Protein AF-A0A267EG14-F1 (afdb_monomer_lite)

Radius of gyration: 40.94 Å; chains: 1; bounding box: 88×65×129 Å

Foldseek 3Di:
DDDDDDDDDDDQQFAPDPPGRHGFPQAAPQPRGGHRPVVSVVSVVVVVVVVVVVVVVVCVVVVPPCPVVVVVVVVVVVVVVVVVVVVVVVVVVVVVVVVVVVVVVVVVVVVLVVVLVVLVVVVVVLVVQLVVCVVVVNVVSNVVSCVVCVVSVVVSVVSVVVSVVVLVVLVVVVVVVVVVVPPDDDDDDDDDPPPDPPQDDDSDPPVVVVVVVVVVVCVVVVVVVVVVVDDPDDDDDDPDDDPPPDDADDQAAFDAKEKAQDQPQWWAAPQLWIAGPVVCVPHDTHHQAGIWMWTAGFPPGPARIWIAHPVRPDIGGFDAPPDPSNFHWNYWYADNVQCWIWTDTPPDTDIDNSNRGDD

Sequence (359 aa):
RTLTAAMSSDTHRMCIVRSCYQASDSVSPYSGFALCQQHLGSDLERLEQRETEVLNKLNTVAANSEKQTFRLEQQAIQIEMQEIDDMFESVQARLQLWKEQLVSSVQQIHDAFASRLRDVADAEHCLKDIHSARSNGKLRKVMKLILSVESFADEAVDRSAIFDDFRARLREITMERDKDNDSDDDDGDEDEDESSKTTIYRCIGDVSSEVQMLQSLIDKHMHSVMEYCQIDGESPDKPVCPPLKQSITLPGEPRYLTLCTNTSGYVCNMNDCVVSLKSVANASYRELPMPTIFVALRPGSSSLLLGVSFNMRRKFKLICEKFDWNKAITGLHCDNLRQRLFLAQEHAVTVSDLTDLCF

Secondary structure (DSSP, 8-state):
-------------B-SSTT--SBP-EE-TTT-SEE-HHHHHHHHHHHHHHHHHHHHHHHHHHT-TTHHHHHHHHHHHHHHHHHHHHHHHHHHHHHHHHHHHHHHHHHHHHHHHHHHHHHHHHHHHHHHHHHHHHHTT-HHHHHHHHHHHHHHHHHHHHHHHHHHHHHHHHHHHHHHHHHTT--S----------S-------SS--HHHHHHHHHHHHHHHHHHHHHTT--TT-----------------SS-EEEEEEES--TTEEE-TTSBEEETTT-SSS--EEPPSSEEEEEEPTTSS-SEEEEETTS--EEE---TTS-TTSPEEEEEEETTTTEEEEEETTEEEEEEGGGS--

Structure (mmCIF, N/CA/C/O backbone):
data_AF-A0A267EG14-F1
#
_entry.id   AF-A0A267EG14-F1
#
loop_
_atom_site.group_PDB
_atom_site.id
_atom_site.type_symbol
_atom_site.label_atom_id
_atom_site.label_alt_id
_atom_site.label_comp_id
_atom_site.label_asym_id
_atom_site.label_entity_id
_atom_site.label_seq_id
_atom_site.pdbx_PDB_ins_code
_atom_site.Cartn_x
_atom_site.Cartn_y
_atom_site.Cartn_z
_atom_site.occupancy
_atom_site.B_iso_or_equiv
_atom_site.auth_seq_id
_atom_site.auth_comp_id
_atom_site.auth_asym_id
_atom_site.auth_atom_id
_atom_site.pdbx_PDB_model_num
ATOM 1 N N . ARG A 1 1 ? 53.326 -19.660 -41.747 1.00 33.88 1 ARG A N 1
ATOM 2 C CA . ARG A 1 1 ? 53.203 -21.114 -41.484 1.00 33.88 1 ARG A CA 1
ATOM 3 C C . ARG A 1 1 ? 52.437 -21.710 -42.658 1.00 33.88 1 ARG A C 1
ATOM 5 O O . ARG A 1 1 ? 51.363 -21.209 -42.947 1.00 33.88 1 ARG A O 1
ATOM 12 N N . THR A 1 2 ? 53.069 -22.678 -43.329 1.00 31.27 2 THR A N 1
ATOM 13 C CA . THR A 1 2 ? 52.504 -23.654 -44.286 1.00 31.27 2 THR A CA 1
ATOM 14 C C . THR A 1 2 ? 51.787 -23.132 -45.540 1.00 31.27 2 THR A C 1
ATOM 16 O O . THR A 1 2 ? 50.568 -23.155 -45.641 1.00 31.27 2 THR A O 1
ATOM 19 N N . LEU A 1 3 ? 52.594 -22.780 -46.548 1.00 35.22 3 LEU A N 1
ATOM 20 C CA . LEU A 1 3 ? 52.251 -22.910 -47.966 1.00 35.22 3 LEU A CA 1
ATOM 21 C C . LEU A 1 3 ? 52.781 -24.266 -48.449 1.00 35.22 3 LEU A C 1
ATOM 23 O O . LEU A 1 3 ? 53.965 -24.387 -48.739 1.00 35.22 3 LEU A O 1
ATOM 27 N N . THR A 1 4 ? 51.918 -25.276 -48.511 1.00 39.53 4 THR A N 1
ATOM 28 C CA . THR A 1 4 ? 52.144 -26.499 -49.296 1.00 39.53 4 THR A CA 1
ATOM 29 C C . THR A 1 4 ? 50.794 -27.106 -49.652 1.00 39.53 4 THR A C 1
ATOM 31 O O . THR A 1 4 ? 50.165 -27.745 -48.812 1.00 39.53 4 THR A O 1
ATOM 34 N N . ALA A 1 5 ? 50.361 -26.939 -50.900 1.00 34.41 5 ALA A N 1
ATOM 35 C CA . ALA A 1 5 ? 49.373 -27.815 -51.516 1.00 34.41 5 ALA A CA 1
ATOM 36 C C . ALA A 1 5 ? 49.786 -28.070 -52.968 1.00 34.41 5 ALA A C 1
ATOM 38 O O . ALA A 1 5 ? 50.002 -27.149 -53.749 1.00 34.41 5 ALA A O 1
ATOM 39 N N . ALA A 1 6 ? 49.985 -29.353 -53.237 1.00 33.84 6 ALA A N 1
ATOM 40 C CA . ALA A 1 6 ? 50.590 -29.959 -54.404 1.00 33.84 6 ALA A CA 1
ATOM 41 C C . ALA A 1 6 ? 49.970 -29.549 -55.748 1.00 33.84 6 ALA A C 1
ATOM 43 O O . ALA A 1 6 ? 48.752 -29.526 -55.919 1.00 33.84 6 ALA A O 1
ATOM 44 N N . MET A 1 7 ? 50.848 -29.362 -56.734 1.00 43.81 7 MET A N 1
ATOM 45 C CA . MET A 1 7 ? 50.525 -29.567 -58.141 1.00 43.81 7 MET A CA 1
ATOM 46 C C . MET A 1 7 ? 50.388 -31.070 -58.414 1.00 43.81 7 MET A C 1
ATOM 48 O O . MET A 1 7 ? 51.291 -31.820 -58.052 1.00 43.81 7 MET A O 1
ATOM 52 N N . SER A 1 8 ? 49.285 -31.491 -59.048 1.00 36.28 8 SER A N 1
ATOM 53 C CA . SER A 1 8 ? 49.190 -32.639 -59.977 1.00 36.28 8 SER A CA 1
ATOM 54 C C . SER A 1 8 ? 47.734 -33.099 -60.150 1.00 36.28 8 SER A C 1
ATOM 56 O O . SER A 1 8 ? 47.188 -33.795 -59.294 1.00 36.28 8 SER A O 1
ATOM 58 N N . SER A 1 9 ? 47.113 -32.775 -61.284 1.00 37.06 9 SER A N 1
ATOM 59 C CA . SER A 1 9 ? 46.479 -33.762 -62.179 1.00 37.06 9 SER A CA 1
ATOM 60 C C . SER A 1 9 ? 45.823 -33.041 -63.356 1.00 37.06 9 SER A C 1
ATOM 62 O O . SER A 1 9 ? 44.821 -32.340 -63.208 1.00 37.06 9 SER A O 1
ATOM 64 N N . ASP A 1 10 ? 46.410 -33.245 -64.534 1.00 45.22 10 ASP A N 1
ATOM 65 C CA . ASP A 1 10 ? 45.802 -32.968 -65.828 1.00 45.22 10 ASP A CA 1
ATOM 66 C C . ASP A 1 10 ? 44.469 -33.714 -65.945 1.00 45.22 10 ASP A C 1
ATOM 68 O O . ASP A 1 10 ? 44.396 -34.911 -66.215 1.00 45.22 10 ASP A O 1
ATOM 72 N N . THR A 1 11 ? 43.388 -32.975 -65.750 1.00 46.34 11 THR A N 1
ATOM 73 C CA . THR A 1 11 ? 42.103 -33.246 -66.385 1.00 46.34 11 THR A CA 1
ATOM 74 C C . THR A 1 11 ? 41.758 -31.951 -67.095 1.00 46.34 11 THR A C 1
ATOM 76 O O . THR A 1 11 ? 41.828 -30.894 -66.472 1.00 46.34 11 THR A O 1
ATOM 79 N N . HIS A 1 12 ? 41.442 -32.003 -68.392 1.00 54.72 12 HIS A N 1
ATOM 80 C CA . HIS A 1 12 ? 40.879 -30.863 -69.120 1.00 54.72 12 HIS A CA 1
ATOM 81 C C . HIS A 1 12 ? 39.560 -30.476 -68.436 1.00 54.72 12 HIS A C 1
ATOM 83 O O . HIS A 1 12 ? 38.482 -30.950 -68.795 1.00 54.72 12 HIS A O 1
ATOM 89 N N . ARG A 1 13 ? 39.642 -29.677 -67.372 1.00 68.44 13 ARG A N 1
ATOM 90 C CA . ARG A 1 13 ? 38.481 -29.107 -66.712 1.00 68.44 13 ARG A CA 1
ATOM 91 C C . ARG A 1 13 ? 37.953 -28.094 -67.705 1.00 68.44 13 ARG A C 1
ATOM 93 O O . ARG A 1 13 ? 38.650 -27.170 -68.085 1.00 68.44 13 ARG A O 1
ATOM 100 N N . MET A 1 14 ? 36.777 -28.346 -68.247 1.00 80.12 14 MET A N 1
ATOM 101 C CA . MET A 1 14 ? 36.124 -27.391 -69.133 1.00 80.12 14 MET A CA 1
ATOM 102 C C . MET A 1 14 ? 35.533 -26.279 -68.270 1.00 80.12 14 MET A C 1
ATOM 104 O O . MET A 1 14 ? 35.224 -26.496 -67.095 1.00 80.12 14 MET A O 1
ATOM 108 N N . CYS A 1 15 ? 35.376 -25.087 -68.835 1.00 84.19 15 CYS A N 1
ATOM 109 C CA . CYS A 1 15 ? 34.646 -24.022 -68.161 1.00 84.19 15 CYS A CA 1
ATOM 110 C C . CYS A 1 15 ? 33.241 -24.505 -67.748 1.00 84.19 15 CYS A C 1
ATOM 112 O O . CYS A 1 15 ? 32.524 -25.085 -68.561 1.00 84.19 15 CYS A O 1
ATOM 114 N N . ILE A 1 16 ? 32.832 -24.252 -66.497 1.00 85.62 16 ILE A N 1
ATOM 115 C CA . ILE A 1 16 ? 31.520 -24.699 -65.986 1.00 85.62 16 ILE A CA 1
ATOM 116 C C . ILE A 1 16 ? 30.325 -23.968 -66.631 1.00 85.62 16 ILE A C 1
ATOM 118 O O . ILE A 1 16 ? 29.176 -24.393 -66.496 1.00 85.62 16 ILE A O 1
ATOM 122 N N . VAL A 1 17 ? 30.572 -22.844 -67.311 1.00 83.50 17 VAL A N 1
ATOM 123 C CA . VAL A 1 17 ? 29.521 -22.026 -67.922 1.00 83.50 17 VAL A CA 1
ATOM 124 C C . VAL A 1 17 ? 28.876 -22.797 -69.072 1.00 83.50 17 VAL A C 1
ATOM 126 O O . VAL A 1 17 ? 29.548 -23.245 -70.002 1.00 83.50 17 VAL A O 1
ATOM 129 N N . ARG A 1 18 ? 27.547 -22.947 -69.014 1.00 79.38 18 ARG A N 1
ATOM 130 C CA . ARG A 1 18 ? 26.768 -23.651 -70.041 1.00 79.38 18 ARG A CA 1
ATOM 131 C C . ARG A 1 18 ? 27.042 -23.050 -71.420 1.00 79.38 18 ARG A C 1
ATOM 133 O O . ARG A 1 18 ? 27.035 -21.834 -71.578 1.00 79.38 18 ARG A O 1
ATOM 140 N N . SER A 1 19 ? 27.264 -23.922 -72.402 1.00 78.50 19 SER A N 1
ATOM 141 C CA . SER A 1 19 ? 27.599 -23.559 -73.787 1.00 78.50 19 SER A CA 1
ATOM 142 C C . SER A 1 19 ? 28.988 -22.928 -73.989 1.00 78.50 19 SER A C 1
ATOM 144 O O . SER A 1 19 ? 29.271 -22.428 -75.076 1.00 78.50 19 SER A O 1
ATOM 146 N N . CYS A 1 20 ? 29.882 -22.987 -72.993 1.00 81.62 20 CYS A N 1
ATOM 147 C CA . CYS A 1 20 ? 31.298 -22.664 -73.159 1.00 81.62 20 CYS A CA 1
ATOM 148 C C . CYS A 1 20 ? 32.125 -23.948 -73.331 1.00 81.62 20 CYS A C 1
ATOM 150 O O . CYS A 1 20 ? 32.182 -24.780 -72.431 1.00 81.62 20 CYS A O 1
ATOM 152 N N . TYR A 1 21 ? 32.795 -24.100 -74.476 1.00 81.50 21 TYR A N 1
ATOM 153 C CA . TYR A 1 21 ? 33.649 -25.261 -74.776 1.00 81.50 21 TYR A CA 1
ATOM 154 C C . TYR A 1 21 ? 35.147 -24.948 -74.653 1.00 81.50 21 TYR A C 1
ATOM 156 O O . TYR A 1 21 ? 35.979 -25.634 -75.238 1.00 81.50 21 TYR A O 1
ATOM 164 N N . GLN A 1 22 ? 35.499 -23.889 -73.926 1.00 81.88 22 GLN A N 1
ATOM 165 C CA . GLN A 1 22 ? 36.893 -23.528 -73.681 1.00 81.88 22 GLN A CA 1
ATOM 166 C C . GLN A 1 22 ? 37.438 -24.300 -72.474 1.00 81.88 22 GLN A C 1
ATOM 168 O O . GLN A 1 22 ? 36.711 -24.539 -71.501 1.00 81.88 22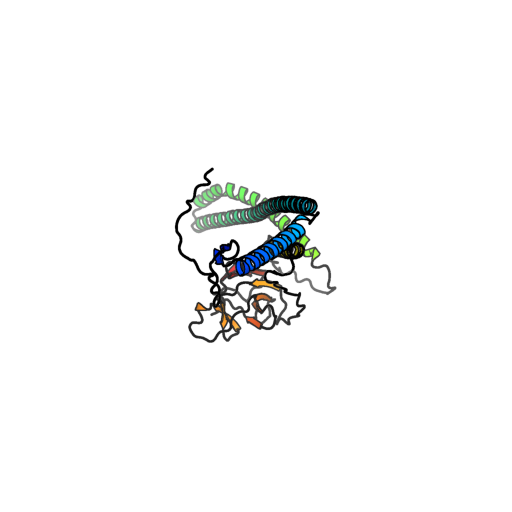 GLN A O 1
ATOM 173 N N . ALA A 1 23 ? 38.722 -24.661 -72.526 1.00 83.81 23 ALA A N 1
ATOM 174 C CA . ALA A 1 23 ? 39.421 -25.223 -71.376 1.00 83.81 23 ALA A CA 1
ATOM 175 C C . ALA A 1 23 ? 39.418 -24.209 -70.219 1.00 83.81 23 ALA A C 1
ATOM 177 O O . ALA A 1 23 ? 39.504 -22.996 -70.430 1.00 83.81 23 ALA A O 1
ATOM 178 N N . SER A 1 24 ? 39.262 -24.698 -68.991 1.00 83.56 24 SER A N 1
ATOM 179 C CA . SER A 1 24 ? 39.360 -23.869 -67.800 1.00 83.56 24 SER A CA 1
ATOM 180 C C . SER A 1 24 ? 40.805 -23.447 -67.611 1.00 83.56 24 SER A C 1
ATOM 182 O O . SER A 1 24 ? 41.701 -24.289 -67.640 1.00 83.56 24 SER A O 1
ATOM 184 N N . ASP A 1 25 ? 40.991 -22.163 -67.366 1.00 83.00 25 ASP A N 1
ATOM 185 C CA . ASP A 1 25 ? 42.286 -21.559 -67.104 1.00 83.00 25 ASP A CA 1
ATOM 186 C C . ASP A 1 25 ? 42.624 -21.675 -65.609 1.00 83.00 25 ASP A C 1
ATOM 188 O O . ASP A 1 25 ? 43.675 -22.182 -65.226 1.00 83.00 25 ASP A O 1
ATOM 192 N N . SER A 1 26 ? 41.677 -21.315 -64.733 1.00 83.56 26 SER A N 1
ATOM 193 C CA . SER A 1 26 ? 41.804 -21.517 -63.285 1.00 83.56 26 SER A CA 1
ATOM 194 C C . SER A 1 26 ? 40.443 -21.495 -62.572 1.00 83.56 26 SER A C 1
ATOM 196 O O . SER A 1 26 ? 39.387 -21.458 -63.209 1.00 83.56 26 SER A O 1
ATOM 198 N N . VAL A 1 27 ? 40.450 -21.586 -61.238 1.00 87.06 27 VAL A N 1
ATOM 199 C CA . VAL A 1 27 ? 39.244 -21.543 -60.398 1.00 87.06 27 VAL A CA 1
ATOM 200 C C . VAL A 1 27 ? 38.975 -20.108 -59.947 1.00 87.06 27 VAL A C 1
ATOM 202 O O . VAL A 1 27 ? 39.848 -19.466 -59.370 1.00 87.06 27 VAL A O 1
ATOM 205 N N . SER A 1 28 ? 37.756 -19.625 -60.181 1.00 87.19 28 SER A N 1
ATOM 206 C CA . SER A 1 28 ? 37.314 -18.287 -59.795 1.00 87.19 28 SER A CA 1
ATOM 207 C C . SER A 1 28 ? 37.291 -18.109 -58.275 1.00 87.19 28 SER A C 1
ATOM 209 O O . SER A 1 28 ? 36.649 -18.909 -57.589 1.00 87.19 28 SER A O 1
ATOM 211 N N . PRO A 1 29 ? 37.906 -17.046 -57.726 1.00 82.88 29 PRO A N 1
ATOM 212 C CA . PRO A 1 29 ? 37.797 -16.715 -56.306 1.00 82.88 29 PRO A CA 1
ATOM 213 C C . PRO A 1 29 ? 36.415 -16.153 -55.935 1.00 82.88 29 PRO A C 1
ATOM 215 O O . PRO A 1 29 ? 36.055 -16.154 -54.762 1.00 82.88 29 PRO A O 1
ATOM 218 N N . TYR A 1 30 ? 35.633 -15.691 -56.918 1.00 84.06 30 TYR A N 1
ATOM 219 C CA . TYR A 1 30 ? 34.284 -15.168 -56.707 1.00 84.06 30 TYR A CA 1
ATOM 220 C C . TYR A 1 30 ? 33.247 -16.290 -56.575 1.00 84.06 30 TYR A C 1
ATOM 222 O O . TYR A 1 30 ? 32.432 -16.283 -55.655 1.00 84.06 30 TYR A O 1
ATOM 230 N N . SER A 1 31 ? 33.276 -17.262 -57.492 1.00 83.56 31 SER A N 1
ATOM 231 C CA . SER A 1 31 ? 32.263 -18.322 -57.584 1.00 83.56 31 SER A CA 1
ATOM 232 C C . SER A 1 31 ? 32.753 -19.705 -57.145 1.00 83.56 31 SER A C 1
ATOM 234 O O . SER A 1 31 ? 31.939 -20.604 -56.946 1.00 83.56 31 SER A O 1
ATOM 236 N N . GLY A 1 32 ? 34.066 -19.898 -56.978 1.00 84.44 32 GLY A N 1
ATOM 237 C CA . GLY A 1 32 ? 34.673 -21.175 -56.587 1.00 84.44 32 GLY A CA 1
ATOM 238 C C . GLY A 1 32 ? 34.723 -22.226 -57.702 1.00 84.44 32 GLY A C 1
ATOM 239 O O . GLY A 1 32 ? 35.110 -23.367 -57.445 1.00 84.44 32 GLY A O 1
ATOM 240 N N . PHE A 1 33 ? 34.345 -21.877 -58.937 1.00 87.06 33 PHE A N 1
ATOM 241 C CA . PHE A 1 33 ? 34.289 -22.809 -60.067 1.00 87.06 33 PHE A CA 1
ATOM 242 C C . PHE A 1 33 ? 35.442 -22.635 -61.059 1.00 87.06 33 PHE A C 1
ATOM 244 O O . PHE A 1 33 ? 35.987 -21.547 -61.211 1.00 87.06 33 PHE A O 1
ATOM 251 N N . ALA A 1 34 ? 35.791 -23.709 -61.775 1.00 87.38 34 ALA A N 1
ATOM 252 C CA . ALA A 1 34 ? 36.780 -23.670 -62.853 1.00 87.38 34 ALA A CA 1
ATOM 253 C C . ALA A 1 34 ? 36.213 -22.949 -64.093 1.00 87.38 34 ALA A C 1
ATOM 255 O O . ALA A 1 34 ? 35.207 -23.378 -64.671 1.00 87.38 34 ALA A O 1
ATOM 256 N N . LEU A 1 35 ? 36.854 -21.855 -64.509 1.00 87.50 35 LEU A N 1
ATOM 257 C CA . LEU A 1 35 ? 36.410 -20.983 -65.599 1.00 87.50 35 LEU A CA 1
ATOM 258 C C . LEU A 1 35 ? 37.493 -20.826 -66.667 1.00 87.50 35 LEU A C 1
ATOM 260 O O . LEU A 1 35 ? 38.684 -20.887 -66.372 1.00 87.50 35 LEU A O 1
ATOM 264 N N . CYS A 1 36 ? 37.084 -20.629 -67.923 1.00 89.94 36 CYS A N 1
ATOM 265 C CA . CYS A 1 36 ? 38.006 -20.196 -68.973 1.00 89.94 36 CYS A CA 1
ATOM 266 C C . CYS A 1 36 ? 38.391 -18.726 -68.762 1.00 89.94 36 CYS A C 1
ATOM 268 O O . CYS A 1 36 ? 37.679 -17.992 -68.076 1.00 89.94 36 CYS A O 1
ATOM 270 N N . GLN A 1 37 ? 39.473 -18.284 -69.403 1.00 87.44 37 GLN A N 1
ATOM 271 C CA . GLN A 1 37 ? 40.048 -16.945 -69.233 1.00 87.44 37 GLN A CA 1
ATOM 272 C C . GLN A 1 37 ? 39.015 -15.802 -69.324 1.00 87.44 37 GLN A C 1
ATOM 274 O O . GLN A 1 37 ? 39.036 -14.882 -68.513 1.00 87.44 37 GLN A O 1
ATOM 279 N N . GLN A 1 38 ? 38.063 -15.880 -70.261 1.00 88.31 38 GLN A N 1
ATOM 280 C CA . GLN A 1 38 ? 37.036 -14.847 -70.447 1.00 88.31 38 GLN A CA 1
ATOM 281 C C . GLN A 1 38 ? 36.021 -14.790 -69.292 1.00 88.31 38 GLN A C 1
ATOM 283 O O . GLN A 1 38 ? 35.721 -13.714 -68.779 1.00 88.31 38 GLN A O 1
ATOM 288 N N . HIS A 1 39 ? 35.481 -15.938 -68.871 1.00 87.44 39 HIS A N 1
ATOM 289 C CA . HIS A 1 39 ? 34.508 -15.982 -67.775 1.00 87.44 39 HIS A CA 1
ATOM 290 C C . HIS A 1 39 ? 35.166 -15.745 -66.417 1.00 87.44 39 HIS A C 1
ATOM 292 O O . HIS A 1 39 ? 34.552 -15.140 -65.545 1.00 87.44 39 HIS A O 1
ATOM 298 N N . LEU A 1 40 ? 36.422 -16.170 -66.261 1.00 88.06 40 LEU A N 1
ATOM 299 C CA . LEU A 1 40 ? 37.237 -15.839 -65.102 1.00 88.06 40 LEU A CA 1
ATOM 300 C C . LEU A 1 40 ? 37.450 -14.326 -64.997 1.00 88.06 40 LEU A C 1
ATOM 302 O O . LEU A 1 40 ? 37.255 -13.777 -63.921 1.00 88.06 40 LEU A O 1
ATOM 306 N N . GLY A 1 41 ? 37.765 -13.649 -66.108 1.00 86.88 41 GLY A N 1
ATOM 307 C CA . GLY A 1 41 ? 37.872 -12.187 -66.151 1.00 86.88 41 GLY A CA 1
ATOM 308 C C . GLY A 1 41 ? 36.588 -11.485 -65.699 1.00 86.88 41 GLY A C 1
ATOM 309 O O . GLY A 1 41 ? 36.643 -10.603 -64.852 1.00 86.88 41 GLY A O 1
ATOM 310 N N . SER A 1 42 ? 35.421 -11.937 -66.171 1.00 87.62 42 SER A N 1
ATOM 311 C CA . SER A 1 42 ? 34.131 -11.363 -65.751 1.00 87.62 42 SER A CA 1
ATOM 312 C C . SER A 1 42 ? 33.812 -11.605 -64.268 1.00 87.62 42 SER A C 1
ATOM 314 O O . SER A 1 42 ? 33.251 -10.736 -63.601 1.00 87.62 42 SER A O 1
ATOM 316 N N . ASP A 1 43 ? 34.170 -12.772 -63.731 1.00 89.50 43 ASP A N 1
ATOM 317 C CA . ASP A 1 43 ? 34.010 -13.076 -62.306 1.00 89.50 43 ASP A CA 1
ATOM 318 C C . ASP A 1 43 ? 34.954 -12.242 -61.426 1.00 89.50 43 ASP A C 1
ATOM 320 O O . ASP A 1 43 ? 34.559 -11.813 -60.340 1.00 89.50 43 ASP A O 1
ATOM 324 N N . LEU A 1 44 ? 36.179 -11.985 -61.893 1.00 90.25 44 LEU A N 1
ATOM 325 C CA . LEU A 1 44 ? 37.130 -11.100 -61.221 1.00 90.25 44 LEU A CA 1
ATOM 326 C C . LEU A 1 44 ? 36.639 -9.646 -61.233 1.00 90.25 44 LEU A C 1
ATOM 328 O O . LEU A 1 44 ? 36.626 -9.017 -60.180 1.00 90.25 44 LEU A O 1
ATOM 332 N N . GLU A 1 45 ? 36.111 -9.150 -62.356 1.00 91.38 45 GLU A N 1
ATOM 333 C CA . GLU A 1 45 ? 35.487 -7.818 -62.423 1.00 91.38 45 GLU A CA 1
ATOM 334 C C . GLU A 1 45 ? 34.300 -7.686 -61.453 1.00 91.38 45 GLU A C 1
ATOM 336 O O . GLU A 1 45 ? 34.140 -6.666 -60.784 1.00 91.38 45 GLU A O 1
ATOM 341 N N . ARG A 1 46 ? 33.465 -8.726 -61.324 1.00 90.62 46 ARG A N 1
ATOM 342 C CA . ARG A 1 46 ? 32.361 -8.745 -60.346 1.00 90.62 46 ARG A CA 1
ATOM 343 C C . ARG A 1 46 ? 32.854 -8.739 -58.904 1.00 90.62 46 ARG A C 1
ATOM 345 O O . ARG A 1 46 ? 32.209 -8.132 -58.045 1.00 90.62 46 ARG A O 1
ATOM 352 N N . LEU A 1 47 ? 33.959 -9.428 -58.624 1.00 92.00 47 LEU A N 1
ATOM 353 C CA . LEU A 1 47 ? 34.587 -9.411 -57.308 1.00 92.00 47 LEU A CA 1
ATOM 354 C C . LEU A 1 47 ? 35.113 -8.013 -56.977 1.00 92.00 47 LEU A C 1
ATOM 356 O O . LEU A 1 47 ? 34.783 -7.499 -55.913 1.00 92.00 47 LEU A O 1
ATOM 360 N N . GLU A 1 48 ? 35.831 -7.380 -57.905 1.00 93.12 48 GLU A N 1
ATOM 361 C CA . GLU A 1 48 ? 36.350 -6.015 -57.759 1.00 93.12 48 GLU A CA 1
ATOM 362 C C . GLU A 1 48 ? 35.217 -4.988 -57.576 1.00 93.12 48 GLU A C 1
ATOM 364 O O . GLU A 1 48 ? 35.289 -4.108 -56.716 1.00 93.12 48 GLU A O 1
ATOM 369 N N . GLN A 1 49 ? 34.111 -5.127 -58.313 1.00 93.81 49 GLN A N 1
ATOM 370 C CA . GLN A 1 49 ? 32.920 -4.287 -58.129 1.00 93.81 49 GLN A CA 1
ATOM 371 C C . GLN A 1 49 ? 32.296 -4.455 -56.738 1.00 93.81 49 GLN A C 1
ATOM 373 O O . GLN A 1 49 ? 31.927 -3.473 -56.096 1.00 93.81 49 GLN A O 1
ATOM 378 N N . ARG A 1 50 ? 32.193 -5.689 -56.234 1.00 92.25 50 ARG A N 1
ATOM 379 C CA . ARG A 1 50 ? 31.640 -5.943 -54.897 1.00 92.25 50 ARG A CA 1
ATOM 380 C C . ARG A 1 50 ? 32.585 -5.482 -53.790 1.00 92.25 50 ARG A C 1
ATOM 382 O O . ARG A 1 50 ? 32.125 -4.959 -52.778 1.00 92.25 50 ARG A O 1
ATOM 389 N N . GLU A 1 51 ? 33.886 -5.673 -53.972 1.00 93.31 51 GLU A N 1
ATOM 390 C CA . GLU A 1 51 ? 34.917 -5.187 -53.058 1.00 93.31 51 GLU A CA 1
ATOM 391 C C . GLU A 1 51 ? 34.861 -3.663 -52.953 1.00 93.31 51 GLU A C 1
ATOM 393 O O . GLU A 1 51 ? 34.753 -3.131 -51.850 1.00 93.31 51 GLU A O 1
ATOM 398 N N . THR A 1 52 ? 34.832 -2.957 -54.084 1.00 94.88 52 THR A N 1
ATOM 399 C CA . THR A 1 52 ? 34.714 -1.492 -54.101 1.00 94.88 52 THR A CA 1
ATOM 400 C C . THR A 1 52 ? 33.392 -1.008 -53.504 1.00 94.88 52 THR A C 1
ATOM 402 O O . THR A 1 52 ? 33.396 -0.047 -52.736 1.00 94.88 52 THR A O 1
ATOM 405 N N . GLU A 1 53 ? 32.266 -1.686 -53.757 1.00 94.75 53 GLU A N 1
ATOM 406 C CA . GLU A 1 53 ? 30.978 -1.363 -53.128 1.00 94.75 53 GLU A CA 1
ATOM 407 C C . GLU A 1 53 ? 31.034 -1.501 -51.596 1.00 94.75 53 GLU A C 1
ATOM 409 O O . GLU A 1 53 ? 30.601 -0.602 -50.870 1.00 94.75 53 GLU A O 1
ATOM 414 N N . VAL A 1 54 ? 31.580 -2.610 -51.088 1.00 93.88 54 VAL A N 1
ATOM 415 C CA . VAL A 1 54 ? 31.706 -2.857 -49.644 1.00 93.88 54 VAL A CA 1
ATOM 416 C C . VAL A 1 54 ? 32.690 -1.880 -49.009 1.00 93.88 54 VAL A C 1
ATOM 418 O O . VAL A 1 54 ? 32.376 -1.311 -47.966 1.00 93.88 54 VAL A O 1
ATOM 421 N N . LEU A 1 55 ? 33.843 -1.635 -49.635 1.00 94.56 55 LEU A N 1
ATOM 422 C CA . LEU A 1 55 ? 34.824 -0.665 -49.149 1.00 94.56 55 LEU A CA 1
ATOM 423 C C . LEU A 1 55 ? 34.246 0.750 -49.120 1.00 94.56 55 LEU A C 1
ATOM 425 O O . LEU A 1 55 ? 34.462 1.460 -48.145 1.00 94.56 55 LEU A O 1
ATOM 429 N N . ASN A 1 56 ? 33.448 1.145 -50.113 1.00 91.81 56 ASN A N 1
ATOM 430 C CA . ASN A 1 56 ? 32.756 2.432 -50.097 1.00 91.81 56 ASN A CA 1
ATOM 431 C C . ASN A 1 56 ? 31.755 2.519 -48.938 1.00 91.81 56 ASN A C 1
ATOM 433 O O . ASN A 1 56 ? 31.788 3.496 -48.195 1.00 91.81 56 ASN A O 1
ATOM 437 N N . LYS A 1 57 ? 30.932 1.484 -48.708 1.00 90.69 57 LYS A N 1
ATOM 438 C CA . LYS A 1 57 ? 30.020 1.434 -47.546 1.00 90.69 57 LYS A CA 1
ATOM 439 C C . LYS A 1 57 ? 30.783 1.513 -46.219 1.00 90.69 57 LYS A C 1
ATOM 441 O O . LYS A 1 57 ? 30.428 2.303 -45.347 1.00 90.69 57 LYS A O 1
ATOM 446 N N . LEU A 1 58 ? 31.865 0.751 -46.068 1.00 89.38 58 LEU A N 1
ATOM 447 C CA . LEU A 1 58 ? 32.694 0.781 -44.860 1.00 89.38 58 LEU A CA 1
ATOM 448 C C . LEU A 1 58 ? 33.367 2.139 -44.663 1.00 89.38 58 LEU A C 1
ATOM 450 O O . LEU A 1 58 ? 33.374 2.646 -43.547 1.00 89.38 58 LEU A O 1
ATOM 454 N N . ASN A 1 59 ? 33.863 2.757 -45.733 1.00 86.06 59 ASN A N 1
ATOM 455 C CA . ASN A 1 59 ? 34.439 4.094 -45.681 1.00 86.06 59 ASN A CA 1
ATOM 456 C C . ASN A 1 59 ? 33.388 5.147 -45.325 1.00 86.06 59 ASN A C 1
ATOM 458 O O . ASN A 1 59 ? 33.709 6.035 -44.550 1.00 86.06 59 ASN A O 1
ATOM 462 N N . THR A 1 60 ? 32.135 5.040 -45.787 1.00 83.81 60 THR A N 1
ATOM 463 C CA . THR A 1 60 ? 31.070 5.962 -45.344 1.00 83.81 60 THR A CA 1
ATOM 464 C C . THR A 1 60 ? 30.778 5.843 -43.847 1.00 83.81 60 THR A C 1
ATOM 466 O O . THR A 1 60 ? 30.635 6.856 -43.175 1.00 83.81 60 THR A O 1
ATOM 469 N N . VAL A 1 61 ? 30.776 4.625 -43.296 1.00 80.69 61 VAL A N 1
ATOM 470 C CA . VAL A 1 61 ? 30.582 4.403 -41.852 1.00 80.69 61 VAL A CA 1
ATOM 471 C C . VAL A 1 61 ? 31.813 4.838 -41.048 1.00 80.69 61 VAL A C 1
ATOM 473 O O . VAL A 1 61 ? 31.678 5.414 -39.974 1.00 80.69 61 VAL A O 1
ATOM 476 N N . ALA A 1 62 ? 33.021 4.583 -41.553 1.00 78.50 62 ALA A N 1
ATOM 477 C CA . ALA A 1 62 ? 34.274 4.938 -40.886 1.00 78.50 62 ALA A CA 1
ATOM 478 C C . ALA A 1 62 ? 34.595 6.439 -40.970 1.00 78.50 62 ALA A C 1
ATOM 480 O O . ALA A 1 62 ? 35.235 6.973 -40.067 1.00 78.50 62 ALA A O 1
ATOM 481 N N . ALA A 1 63 ? 34.143 7.113 -42.031 1.00 71.38 63 ALA A N 1
ATOM 482 C CA . ALA A 1 63 ? 34.267 8.554 -42.217 1.00 71.38 63 ALA A CA 1
ATOM 483 C C . ALA A 1 63 ? 33.274 9.358 -41.366 1.00 71.38 63 ALA A C 1
ATOM 485 O O . ALA A 1 63 ? 33.388 10.582 -41.347 1.00 71.38 63 ALA A O 1
ATOM 486 N N . ASN A 1 64 ? 32.356 8.708 -40.632 1.00 66.06 64 ASN A N 1
ATOM 487 C CA . ASN A 1 64 ? 31.602 9.378 -39.575 1.00 66.06 64 ASN A CA 1
ATOM 488 C C . ASN A 1 64 ? 32.586 9.890 -38.512 1.00 66.06 64 ASN A C 1
ATOM 490 O O . ASN A 1 64 ? 32.982 9.184 -37.579 1.00 66.06 64 ASN A O 1
ATOM 494 N N . SER A 1 65 ? 32.962 11.161 -38.655 1.00 61.94 65 SER A N 1
ATOM 495 C CA . SER A 1 65 ? 33.810 11.936 -37.743 1.00 61.94 65 SER A CA 1
ATOM 496 C C . SER A 1 65 ? 33.232 12.046 -36.329 1.00 61.94 65 SER A C 1
ATOM 498 O O . SER A 1 65 ? 33.920 12.450 -35.396 1.00 61.94 65 SER A O 1
ATOM 500 N N . GLU A 1 66 ? 31.979 11.636 -36.168 1.00 66.94 66 GLU A N 1
ATOM 501 C CA . GLU A 1 66 ? 31.185 11.667 -34.946 1.00 66.94 66 GLU A CA 1
ATOM 502 C C . GLU A 1 66 ? 31.478 10.500 -33.993 1.00 66.94 66 GLU A C 1
ATOM 504 O O . GLU A 1 66 ? 30.907 10.403 -32.915 1.00 66.94 66 GLU A O 1
ATOM 509 N N . LYS A 1 67 ? 32.435 9.613 -34.300 1.00 78.69 67 LYS A N 1
ATOM 510 C CA . LYS A 1 67 ? 32.821 8.543 -33.359 1.00 78.69 67 LYS A CA 1
ATOM 511 C C . LYS A 1 67 ? 33.171 9.077 -31.964 1.00 78.69 67 LYS A C 1
ATOM 513 O O . LYS A 1 67 ? 32.881 8.425 -30.962 1.00 78.69 67 LYS A O 1
ATOM 518 N N . GLN A 1 68 ? 33.841 10.226 -31.899 1.00 74.50 68 GLN A N 1
ATOM 519 C CA . GLN A 1 68 ? 34.182 10.841 -30.621 1.00 74.50 68 GLN A CA 1
ATOM 520 C C . GLN A 1 68 ? 32.961 11.492 -29.959 1.00 74.50 68 GLN A C 1
ATOM 522 O O . GLN A 1 68 ? 32.849 11.419 -28.740 1.00 74.50 68 GLN A O 1
ATOM 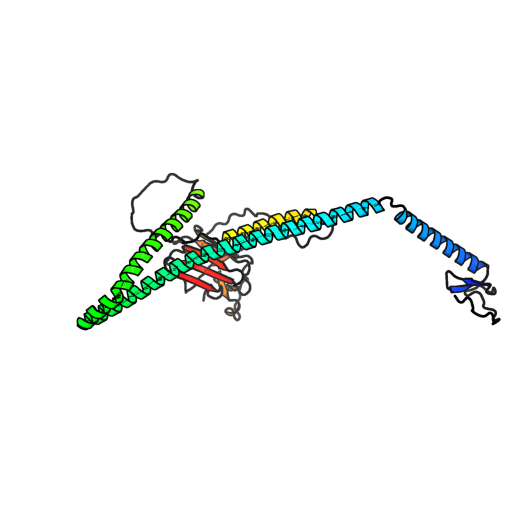527 N N . THR A 1 69 ? 32.038 12.071 -30.732 1.00 76.81 69 THR A N 1
ATOM 528 C CA . THR A 1 69 ? 30.807 12.671 -30.199 1.00 76.81 69 THR A CA 1
ATOM 529 C C . THR A 1 69 ? 29.854 11.599 -29.675 1.00 76.81 69 THR A C 1
ATOM 531 O O . THR A 1 69 ? 29.450 11.696 -28.525 1.00 76.81 69 THR A O 1
ATOM 534 N N . PHE A 1 70 ? 29.646 10.494 -30.399 1.00 80.94 70 PHE A N 1
ATOM 535 C CA . PHE A 1 70 ? 28.857 9.350 -29.917 1.00 80.94 70 PHE A CA 1
ATOM 536 C C . PHE A 1 70 ? 29.419 8.734 -28.634 1.00 80.94 70 PHE A C 1
ATOM 538 O O . PHE A 1 70 ? 28.669 8.268 -27.783 1.00 80.94 70 PHE A O 1
ATOM 545 N N . ARG A 1 71 ? 30.748 8.731 -28.462 1.00 81.62 71 ARG A N 1
ATOM 546 C CA . ARG A 1 71 ? 31.363 8.277 -27.206 1.00 81.62 71 ARG A CA 1
ATOM 547 C C . ARG A 1 71 ? 31.074 9.211 -26.041 1.00 81.62 71 ARG A C 1
ATOM 549 O O . ARG A 1 71 ? 30.858 8.722 -24.939 1.00 81.62 71 ARG A O 1
ATOM 556 N N . LEU A 1 72 ? 31.098 10.521 -26.274 1.00 76.81 72 LEU A N 1
ATOM 557 C CA . LEU A 1 72 ? 30.762 11.504 -25.246 1.00 76.81 72 LEU A CA 1
ATOM 558 C C . LEU A 1 72 ? 29.270 11.442 -24.899 1.00 76.81 72 LEU A C 1
ATOM 560 O O . LEU A 1 72 ? 28.933 11.446 -23.722 1.00 76.81 72 LEU A O 1
ATOM 564 N N . GLU A 1 73 ? 28.393 11.297 -25.892 1.00 77.12 73 GLU A N 1
ATOM 565 C CA . GLU A 1 73 ? 26.951 11.104 -25.688 1.00 77.12 73 GLU A CA 1
ATOM 566 C C . GLU A 1 73 ? 26.654 9.811 -24.920 1.00 77.12 73 GLU A C 1
ATOM 568 O O . GLU A 1 73 ? 25.896 9.831 -23.956 1.00 77.12 73 GLU A O 1
ATOM 573 N N . GLN A 1 74 ? 27.310 8.700 -25.271 1.00 83.31 74 GLN A N 1
ATOM 574 C CA . GLN A 1 74 ? 27.183 7.440 -24.536 1.00 83.31 74 GLN A CA 1
ATOM 575 C C . GLN A 1 74 ? 27.607 7.588 -23.069 1.00 83.31 74 GLN A C 1
ATOM 577 O O . GLN A 1 74 ? 26.939 7.063 -22.181 1.00 83.31 74 GLN A O 1
ATOM 582 N N . GLN A 1 75 ? 28.711 8.293 -22.808 1.00 78.44 75 GLN A N 1
ATOM 583 C CA . GLN A 1 75 ? 29.169 8.564 -21.444 1.00 78.44 75 GLN A CA 1
ATOM 584 C C . GLN A 1 75 ? 28.192 9.462 -20.683 1.00 78.44 75 GLN A C 1
ATOM 586 O O . GLN A 1 75 ? 27.921 9.188 -19.519 1.00 78.44 75 GLN A O 1
ATOM 591 N N . ALA A 1 76 ? 27.642 10.492 -21.330 1.00 77.25 76 ALA A N 1
ATOM 592 C CA . ALA A 1 76 ? 26.645 11.369 -20.726 1.00 77.25 76 ALA A CA 1
ATOM 593 C C . ALA A 1 76 ? 25.377 10.592 -20.341 1.00 77.25 76 ALA A C 1
ATOM 595 O O . ALA A 1 76 ? 24.956 10.664 -19.195 1.00 77.25 76 ALA A O 1
ATOM 596 N N . ILE A 1 77 ? 24.839 9.763 -21.244 1.00 83.12 77 ILE A N 1
ATOM 597 C CA . ILE A 1 77 ? 23.680 8.901 -20.953 1.00 83.12 77 ILE A CA 1
ATOM 598 C C . ILE A 1 77 ? 23.982 7.948 -19.791 1.00 83.12 77 ILE A C 1
ATOM 600 O O . ILE A 1 77 ? 23.134 7.738 -18.933 1.00 83.12 77 ILE A O 1
ATOM 604 N N . GLN A 1 78 ? 25.191 7.383 -19.728 1.00 83.69 78 GLN A N 1
ATOM 605 C CA . GLN A 1 78 ? 25.576 6.503 -18.625 1.00 83.69 78 GLN A CA 1
ATOM 606 C C . GLN A 1 78 ? 25.616 7.233 -17.271 1.00 83.69 78 GLN A C 1
ATOM 608 O O . GLN A 1 78 ? 25.252 6.638 -16.259 1.00 83.69 78 GLN A O 1
ATOM 613 N N . ILE A 1 79 ? 26.054 8.496 -17.244 1.00 81.31 79 ILE A N 1
ATOM 614 C CA . ILE A 1 79 ? 26.026 9.330 -16.034 1.00 81.31 79 ILE A CA 1
ATOM 615 C C . ILE A 1 79 ? 24.577 9.618 -15.633 1.00 81.31 79 ILE A C 1
ATOM 617 O O . ILE A 1 79 ? 24.219 9.369 -14.487 1.00 81.31 79 ILE A O 1
ATOM 621 N N . GLU A 1 80 ? 23.734 10.037 -16.579 1.00 80.62 80 GLU A N 1
ATOM 622 C CA . GLU A 1 80 ? 22.305 10.286 -16.340 1.00 80.62 80 GLU A CA 1
ATOM 623 C C . GLU A 1 80 ? 21.591 9.043 -15.786 1.00 80.62 80 GLU A C 1
ATOM 625 O O . GLU A 1 80 ? 20.820 9.145 -14.838 1.00 80.62 80 GLU A O 1
ATOM 630 N N . MET A 1 81 ? 21.887 7.845 -16.307 1.00 82.31 81 MET A N 1
ATOM 631 C CA . MET A 1 81 ? 21.344 6.592 -15.764 1.00 82.31 81 MET A CA 1
ATOM 632 C C . MET A 1 81 ? 21.723 6.387 -14.291 1.00 82.31 81 MET A C 1
ATOM 634 O O . MET A 1 81 ? 20.862 6.040 -13.488 1.00 82.31 81 MET A O 1
ATOM 638 N N . GLN A 1 82 ? 22.987 6.628 -13.931 1.00 86.06 82 GLN A N 1
ATOM 639 C CA . GLN A 1 82 ? 23.440 6.493 -12.546 1.00 86.06 82 GLN A CA 1
ATOM 640 C C . GLN A 1 82 ? 22.786 7.534 -11.628 1.00 86.06 82 GLN A C 1
ATOM 642 O O . GLN A 1 82 ? 22.391 7.202 -10.514 1.00 86.06 82 GLN A O 1
ATOM 647 N N . GLU A 1 83 ? 22.649 8.781 -12.084 1.00 82.25 83 GLU A N 1
ATOM 648 C CA . GLU A 1 83 ? 21.984 9.837 -11.314 1.00 82.25 83 GLU A CA 1
ATOM 649 C C . GLU A 1 83 ? 20.499 9.525 -11.092 1.00 82.25 83 GLU A C 1
ATOM 651 O O . GLU A 1 83 ? 19.982 9.719 -9.989 1.00 82.25 83 GLU A O 1
ATOM 656 N N . ILE A 1 84 ? 19.816 8.998 -12.114 1.00 85.94 84 ILE A N 1
ATOM 657 C CA . ILE A 1 84 ? 18.434 8.523 -12.006 1.00 85.94 84 ILE A CA 1
ATOM 658 C C . ILE A 1 84 ? 18.331 7.414 -10.953 1.00 85.94 84 ILE A C 1
ATOM 660 O O . ILE A 1 84 ? 17.484 7.512 -10.062 1.00 85.94 84 ILE A O 1
ATOM 664 N N . ASP A 1 85 ? 19.200 6.402 -11.013 1.00 91.00 85 ASP A N 1
ATOM 665 C CA . ASP A 1 85 ? 19.216 5.300 -10.044 1.00 91.00 85 ASP A CA 1
ATOM 666 C C . ASP A 1 85 ? 19.437 5.810 -8.607 1.00 91.00 85 ASP A C 1
ATOM 668 O O . ASP A 1 85 ? 18.671 5.469 -7.701 1.00 91.00 85 ASP A O 1
ATOM 672 N N . ASP A 1 86 ? 20.410 6.702 -8.395 1.00 89.19 86 ASP A N 1
ATOM 673 C CA . ASP A 1 86 ? 20.704 7.289 -7.080 1.00 89.19 86 ASP A CA 1
ATOM 674 C C . ASP A 1 86 ? 19.512 8.104 -6.531 1.00 89.19 86 ASP A C 1
ATOM 676 O O . ASP A 1 86 ? 19.196 8.058 -5.332 1.00 89.19 86 ASP A O 1
ATOM 680 N N . MET A 1 87 ? 18.808 8.840 -7.400 1.00 88.56 87 MET A N 1
ATOM 681 C CA . MET A 1 87 ? 17.591 9.567 -7.029 1.00 88.56 87 MET A CA 1
ATOM 682 C C . MET A 1 87 ? 16.456 8.616 -6.634 1.00 88.56 87 MET A C 1
ATOM 684 O O . MET A 1 87 ? 15.766 8.877 -5.641 1.00 88.56 87 MET A O 1
ATOM 688 N N . PHE A 1 88 ? 16.270 7.508 -7.357 1.00 92.19 88 PHE A N 1
ATOM 689 C CA . PHE A 1 88 ? 15.259 6.505 -7.018 1.00 92.19 88 PHE A CA 1
ATOM 690 C C . PHE A 1 88 ? 15.553 5.803 -5.695 1.00 92.19 88 PHE A C 1
ATOM 692 O O . PHE A 1 88 ? 14.642 5.675 -4.874 1.00 92.19 88 PHE A O 1
ATOM 699 N N . GLU A 1 89 ? 16.807 5.435 -5.434 1.00 95.56 89 GLU A N 1
ATOM 700 C CA . GLU A 1 89 ? 17.230 4.872 -4.146 1.00 95.56 89 GLU A CA 1
ATOM 701 C C . GLU A 1 89 ? 16.933 5.840 -2.985 1.00 95.56 89 GLU A C 1
ATOM 703 O O . GLU A 1 89 ? 16.381 5.450 -1.950 1.00 95.56 89 GLU A O 1
ATOM 708 N N . SER A 1 90 ? 17.195 7.140 -3.170 1.00 94.56 90 SER A N 1
ATOM 709 C CA . SER A 1 90 ? 16.861 8.170 -2.176 1.00 94.56 90 SER A CA 1
ATOM 710 C C . SER A 1 90 ? 15.351 8.281 -1.917 1.00 94.56 90 SER A C 1
ATOM 712 O O . SER A 1 90 ? 14.906 8.339 -0.762 1.00 94.56 90 SER A O 1
ATOM 714 N N . VAL A 1 91 ? 14.538 8.281 -2.981 1.00 92.50 91 VAL A N 1
ATOM 715 C CA . VAL A 1 91 ? 13.070 8.313 -2.880 1.00 92.50 91 VAL A CA 1
ATOM 716 C C . VAL A 1 91 ? 12.548 7.058 -2.182 1.00 92.50 91 VAL A C 1
ATOM 718 O O . VAL A 1 91 ? 11.708 7.168 -1.286 1.00 92.50 91 VAL A O 1
ATOM 721 N N . GLN A 1 92 ? 13.070 5.880 -2.525 1.00 93.38 92 GLN A N 1
ATOM 722 C CA . GLN A 1 92 ? 12.689 4.611 -1.911 1.00 93.38 92 GLN A CA 1
ATOM 723 C C . GLN A 1 92 ? 13.023 4.579 -0.415 1.00 93.38 92 GLN A C 1
ATOM 725 O O . GLN A 1 92 ? 12.174 4.191 0.391 1.00 93.38 92 GLN A O 1
ATOM 730 N N . ALA A 1 93 ? 14.211 5.049 -0.022 1.00 94.75 93 ALA A N 1
ATOM 731 C CA . ALA A 1 93 ? 14.603 5.143 1.383 1.00 94.75 93 ALA A CA 1
ATOM 732 C C . ALA A 1 93 ? 13.658 6.058 2.183 1.00 94.75 93 ALA A C 1
ATOM 734 O O . ALA A 1 93 ? 13.222 5.708 3.283 1.00 94.75 93 ALA A O 1
ATOM 735 N N . ARG A 1 94 ? 13.277 7.211 1.614 1.00 93.88 94 ARG A N 1
ATOM 736 C CA . ARG A 1 94 ? 12.307 8.127 2.237 1.00 93.88 94 ARG A CA 1
ATOM 737 C C . ARG A 1 94 ? 10.911 7.520 2.339 1.00 93.88 94 ARG A C 1
ATOM 739 O O . ARG A 1 94 ? 10.281 7.638 3.387 1.00 93.88 94 ARG A O 1
ATOM 746 N N . LEU A 1 95 ? 10.438 6.861 1.281 1.00 94.19 95 LEU A N 1
ATOM 747 C CA . LEU A 1 95 ? 9.138 6.191 1.267 1.00 94.19 95 LEU A CA 1
ATOM 748 C C . LEU A 1 95 ? 9.070 5.104 2.349 1.00 94.19 95 LEU A C 1
ATOM 750 O O . LEU A 1 95 ? 8.074 4.997 3.065 1.00 94.19 95 LEU A O 1
ATOM 754 N N . GLN A 1 96 ? 10.145 4.328 2.501 1.00 94.44 96 GLN A N 1
ATOM 755 C CA . GLN A 1 96 ? 10.248 3.296 3.525 1.00 94.44 96 GLN A CA 1
ATOM 756 C C . GLN A 1 96 ? 10.228 3.895 4.939 1.00 94.44 96 GLN A C 1
ATOM 758 O O . GLN A 1 96 ? 9.477 3.411 5.787 1.00 94.44 96 GLN A O 1
ATOM 763 N N . LEU A 1 97 ? 10.960 4.989 5.176 1.00 96.25 97 LEU A N 1
ATOM 764 C CA . LEU A 1 97 ? 10.923 5.710 6.451 1.00 96.25 97 LEU A CA 1
ATOM 765 C C . LEU A 1 97 ? 9.508 6.210 6.784 1.00 96.25 97 LEU A C 1
ATOM 767 O O . LEU A 1 97 ? 9.020 6.003 7.895 1.00 96.25 97 LEU A O 1
ATOM 771 N N . TRP A 1 98 ? 8.825 6.841 5.825 1.00 93.94 98 TRP A N 1
ATOM 772 C CA . TRP A 1 98 ? 7.458 7.332 6.021 1.00 93.94 98 TRP A CA 1
ATOM 773 C C . TRP A 1 98 ? 6.467 6.203 6.292 1.00 93.94 98 TRP A C 1
ATOM 775 O O . TRP A 1 98 ? 5.608 6.340 7.160 1.00 93.94 98 TRP A O 1
ATOM 785 N N . LYS A 1 99 ? 6.609 5.066 5.604 1.00 94.12 99 LYS A N 1
ATOM 786 C CA . LYS A 1 99 ? 5.809 3.866 5.862 1.00 94.12 99 LYS A CA 1
ATOM 787 C C . LYS A 1 99 ? 6.002 3.363 7.292 1.00 94.12 99 LYS A C 1
ATOM 789 O O . LYS A 1 99 ? 5.015 3.080 7.966 1.00 94.12 99 LYS A O 1
ATOM 794 N N . GLU A 1 100 ? 7.244 3.241 7.755 1.00 95.50 100 GLU A N 1
ATOM 795 C CA . GLU A 1 100 ? 7.550 2.779 9.115 1.00 95.50 100 GLU A CA 1
ATOM 796 C C . GLU A 1 100 ? 6.968 3.715 10.175 1.00 95.50 100 GLU A C 1
ATOM 798 O O . GLU A 1 100 ? 6.329 3.252 11.121 1.00 95.50 100 GLU A O 1
ATOM 803 N N . GLN A 1 101 ? 7.120 5.027 9.983 1.00 94.88 101 GLN A N 1
ATOM 804 C CA . GLN A 1 101 ? 6.542 6.037 10.867 1.00 94.88 101 GLN A CA 1
ATOM 805 C C . GLN A 1 101 ? 5.014 5.949 10.899 1.00 94.88 101 GLN A C 1
ATOM 807 O O . GLN A 1 101 ? 4.430 5.867 11.977 1.00 94.88 101 GLN A O 1
ATOM 812 N N . LEU A 1 102 ? 4.368 5.892 9.732 1.00 91.88 102 LEU A N 1
ATOM 813 C CA . LEU A 1 102 ? 2.913 5.844 9.617 1.00 91.88 102 LEU A CA 1
ATOM 814 C C . LEU A 1 102 ? 2.321 4.587 10.262 1.00 91.88 102 LEU A C 1
ATOM 816 O O . LEU A 1 102 ? 1.373 4.676 11.042 1.00 91.88 102 LEU A O 1
ATOM 820 N N . VAL A 1 103 ? 2.895 3.416 9.969 1.00 91.81 103 VAL A N 1
ATOM 821 C CA . VAL A 1 103 ? 2.461 2.142 10.558 1.00 91.81 103 VAL A CA 1
ATOM 822 C C . VAL A 1 103 ? 2.684 2.145 12.067 1.00 91.81 103 VAL A C 1
ATOM 824 O O . VAL A 1 103 ? 1.791 1.733 12.802 1.00 91.81 103 VAL A O 1
ATOM 827 N N . SER A 1 104 ? 3.825 2.655 12.541 1.00 93.88 104 SER A N 1
ATOM 828 C CA . SER A 1 104 ? 4.105 2.792 13.975 1.00 93.88 104 SER A CA 1
ATOM 829 C C . SER A 1 104 ? 3.074 3.683 14.673 1.00 93.88 104 SER A C 1
ATOM 831 O O . SER A 1 104 ? 2.535 3.298 15.708 1.00 93.88 104 SER A O 1
ATOM 833 N N . SER A 1 105 ? 2.718 4.829 14.086 1.00 90.25 105 SER A N 1
ATOM 834 C CA . SER A 1 105 ? 1.690 5.718 14.640 1.00 90.25 105 SER A CA 1
ATOM 835 C C . SER A 1 105 ? 0.312 5.054 14.700 1.00 90.25 105 SER A C 1
ATOM 837 O O . SER A 1 105 ? -0.346 5.106 15.738 1.00 90.25 105 SER A O 1
ATOM 839 N N . VAL A 1 106 ? -0.122 4.385 13.626 1.00 89.69 106 VAL A N 1
ATOM 840 C CA . VAL A 1 106 ? -1.407 3.660 13.613 1.00 89.69 106 VAL A CA 1
ATOM 841 C C . VAL A 1 106 ? -1.404 2.515 14.634 1.00 89.69 106 VAL A C 1
ATOM 843 O O . VAL A 1 106 ? -2.401 2.316 15.330 1.00 89.69 106 VAL A O 1
ATOM 846 N N . GLN A 1 107 ? -0.281 1.806 14.779 1.00 91.94 107 GLN A N 1
ATOM 847 C CA . GLN A 1 107 ? -0.118 0.736 15.764 1.00 91.94 107 GLN A CA 1
ATOM 848 C C . GLN A 1 107 ? -0.190 1.263 17.204 1.00 91.94 107 GLN A C 1
ATOM 850 O O . GLN A 1 107 ? -0.883 0.674 18.027 1.00 91.94 107 GLN A O 1
ATOM 855 N N . GLN A 1 108 ? 0.448 2.398 17.507 1.00 91.06 108 GLN A N 1
ATOM 856 C CA . GLN A 1 108 ? 0.369 3.031 18.831 1.00 91.06 108 GLN A CA 1
ATOM 857 C C . GLN A 1 108 ? -1.070 3.404 19.199 1.00 91.06 108 GLN A C 1
ATOM 859 O O . GLN A 1 108 ? -1.504 3.156 20.326 1.00 91.06 108 GLN A O 1
ATOM 864 N N . ILE A 1 109 ? -1.828 3.954 18.243 1.00 89.62 109 ILE A N 1
ATOM 865 C CA . ILE A 1 109 ? -3.249 4.255 18.443 1.00 89.62 109 ILE A CA 1
ATOM 866 C C . ILE A 1 109 ? -4.008 2.955 18.725 1.00 89.62 109 ILE A C 1
ATOM 868 O O . ILE A 1 109 ? -4.691 2.858 19.742 1.00 89.62 109 ILE A O 1
ATOM 872 N N . HIS A 1 110 ? -3.848 1.932 17.881 1.00 91.06 110 HIS A N 1
ATOM 873 C CA . HIS A 1 110 ? -4.473 0.624 18.089 1.00 91.06 110 HIS A CA 1
ATOM 874 C C . HIS A 1 110 ? -4.182 0.049 19.486 1.00 91.06 110 HIS A C 1
ATOM 876 O O . HIS A 1 110 ? -5.104 -0.371 20.188 1.00 91.06 110 HIS A O 1
ATOM 882 N N . ASP A 1 111 ? -2.922 0.064 19.915 1.00 93.00 111 ASP A N 1
ATOM 883 C CA . ASP A 1 111 ? -2.496 -0.531 21.181 1.00 93.00 111 ASP A CA 1
ATOM 884 C C . ASP A 1 111 ? -3.042 0.226 22.396 1.00 93.00 111 ASP A C 1
ATOM 886 O O . ASP A 1 111 ? -3.425 -0.406 23.386 1.00 93.00 111 ASP A O 1
ATOM 890 N N . ALA A 1 112 ? -3.174 1.554 22.303 1.00 91.12 112 ALA A N 1
ATOM 891 C CA . ALA A 1 112 ? -3.829 2.367 23.325 1.00 91.12 112 ALA A CA 1
ATOM 892 C C . ALA A 1 112 ? -5.308 1.974 23.497 1.00 91.12 112 ALA A C 1
ATOM 894 O O . ALA A 1 112 ? -5.764 1.734 24.619 1.00 91.12 112 ALA A O 1
ATOM 895 N N . PHE A 1 113 ? -6.048 1.826 22.390 1.00 90.31 113 PHE A N 1
ATOM 896 C CA . PHE A 1 113 ? -7.442 1.364 22.423 1.00 90.31 113 PHE A CA 1
ATOM 897 C C . PHE A 1 113 ? -7.560 -0.075 22.938 1.00 90.31 113 PHE A C 1
ATOM 899 O O . PHE A 1 113 ? -8.432 -0.363 23.759 1.00 90.31 113 PHE A O 1
ATOM 906 N N . ALA A 1 114 ? -6.668 -0.973 22.513 1.00 92.44 114 ALA A N 1
ATOM 907 C CA . ALA A 1 114 ? -6.647 -2.354 22.981 1.00 92.44 114 ALA A CA 1
ATOM 908 C C . ALA A 1 114 ? -6.361 -2.445 24.489 1.00 92.44 114 ALA A C 1
ATOM 910 O O . ALA A 1 114 ? -6.978 -3.252 25.183 1.00 92.44 114 ALA A O 1
ATOM 911 N N . SER A 1 115 ? -5.459 -1.607 25.012 1.00 92.25 115 SER A N 1
ATOM 912 C CA . SER A 1 115 ? -5.195 -1.522 26.451 1.00 92.25 115 SER A CA 1
ATOM 913 C C . SER A 1 115 ? -6.410 -1.030 27.219 1.00 92.25 115 SER A C 1
ATOM 915 O O . SER A 1 115 ? -6.794 -1.652 28.208 1.00 92.25 115 SER A O 1
ATOM 917 N N . ARG A 1 116 ? -7.070 0.026 26.728 1.00 92.69 116 ARG A N 1
ATOM 918 C CA . ARG A 1 116 ? -8.283 0.541 27.365 1.00 92.69 116 ARG A CA 1
ATOM 919 C C . ARG A 1 116 ? -9.402 -0.498 27.390 1.00 92.69 116 ARG A C 1
ATOM 921 O O . ARG A 1 116 ? -10.101 -0.619 28.391 1.00 92.69 116 ARG A O 1
ATOM 928 N N . LEU A 1 117 ? -9.559 -1.264 26.311 1.00 92.88 117 LEU A N 1
ATOM 929 C CA . LEU A 1 117 ? -10.578 -2.307 26.225 1.00 92.88 117 LEU A CA 1
ATOM 930 C C . LEU A 1 117 ? -10.324 -3.447 27.224 1.00 92.88 117 LEU A C 1
ATOM 932 O O . LEU A 1 117 ? -11.279 -3.959 27.807 1.00 92.88 117 LEU A O 1
ATOM 936 N N . ARG A 1 118 ? -9.054 -3.811 27.458 1.00 94.88 118 ARG A N 1
ATOM 937 C CA . ARG A 1 118 ? -8.680 -4.775 28.506 1.00 94.88 118 ARG A CA 1
ATOM 938 C C . ARG A 1 118 ? -9.042 -4.264 29.897 1.00 94.88 118 ARG A C 1
ATOM 940 O O . ARG A 1 118 ? -9.738 -4.971 30.614 1.00 94.88 118 ARG A O 1
ATOM 947 N N . ASP A 1 119 ? -8.672 -3.024 30.227 1.00 94.38 119 ASP A N 1
ATOM 948 C CA . ASP A 1 119 ? -8.999 -2.422 31.530 1.00 94.38 119 ASP A CA 1
ATOM 949 C C . ASP A 1 119 ? -10.521 -2.416 31.788 1.00 94.38 119 ASP A C 1
ATOM 951 O O . ASP A 1 119 ? -10.972 -2.726 32.890 1.00 94.38 119 ASP A O 1
ATOM 955 N N . VAL A 1 120 ? -11.333 -2.115 30.764 1.00 94.31 120 VAL A N 1
ATOM 956 C CA . VAL A 1 120 ? -12.804 -2.158 30.865 1.00 94.31 120 VAL A CA 1
ATOM 957 C C . VAL A 1 120 ? -13.313 -3.586 31.083 1.00 94.31 120 VAL A C 1
ATOM 959 O O . VAL A 1 120 ? -14.149 -3.805 31.960 1.00 94.31 120 VAL A O 1
ATOM 962 N N . ALA A 1 121 ? -12.809 -4.563 30.325 1.00 94.44 121 ALA A N 1
ATOM 963 C CA . ALA A 1 121 ? -13.218 -5.960 30.463 1.00 94.44 121 ALA A CA 1
ATOM 964 C C . ALA A 1 121 ? -12.873 -6.532 31.850 1.00 94.44 121 ALA A C 1
ATOM 966 O O . ALA A 1 121 ? -13.704 -7.203 32.471 1.00 94.44 121 ALA A O 1
ATOM 967 N N . ASP A 1 122 ? -11.681 -6.219 32.360 1.00 94.62 122 ASP A N 1
ATOM 968 C CA . ASP A 1 122 ? -11.228 -6.639 33.685 1.00 94.62 122 ASP A CA 1
ATOM 969 C C . ASP A 1 122 ? -12.059 -5.970 34.793 1.00 94.62 122 ASP A C 1
ATOM 971 O O . ASP A 1 122 ? -12.498 -6.640 35.734 1.00 94.62 122 ASP A O 1
ATOM 975 N N . ALA A 1 123 ? -12.378 -4.677 34.653 1.00 95.06 123 ALA A N 1
ATOM 976 C CA . ALA A 1 123 ? -13.259 -3.966 35.579 1.00 95.06 123 ALA A CA 1
ATOM 977 C C . ALA A 1 123 ? -14.680 -4.560 35.602 1.00 95.06 123 ALA A C 1
ATOM 979 O O . ALA A 1 123 ? -15.238 -4.794 36.678 1.00 95.06 123 ALA A O 1
ATOM 980 N N . GLU A 1 124 ? -15.260 -4.874 34.439 1.00 95.38 124 GLU A N 1
ATOM 981 C CA . GLU A 1 124 ? -16.556 -5.554 34.356 1.00 95.38 124 GLU A CA 1
ATOM 982 C C . GLU A 1 124 ? -16.539 -6.924 35.037 1.00 95.38 124 GLU A C 1
ATOM 984 O O . GLU A 1 124 ? -17.512 -7.303 35.699 1.00 95.38 124 GLU A O 1
ATOM 989 N N . HIS A 1 125 ? -15.456 -7.684 34.863 1.00 95.50 125 HIS A N 1
ATOM 990 C CA . HIS A 1 125 ? -15.299 -8.988 35.495 1.00 95.50 125 HIS A CA 1
ATOM 991 C C . HIS A 1 125 ? -15.254 -8.856 37.022 1.00 95.50 125 HIS A C 1
ATOM 993 O O . HIS A 1 125 ? -16.021 -9.523 37.722 1.00 95.50 125 HIS A O 1
ATOM 999 N N . CYS A 1 126 ? -14.449 -7.922 37.534 1.00 94.62 126 CYS A N 1
ATOM 1000 C CA . CYS A 1 126 ? -14.357 -7.630 38.963 1.00 94.62 126 CYS A CA 1
ATOM 1001 C C . CYS A 1 126 ? -15.711 -7.206 39.554 1.00 94.62 126 CYS A C 1
ATOM 1003 O O . CYS A 1 126 ? -16.122 -7.705 40.607 1.00 94.62 126 CYS A O 1
ATOM 1005 N N . LEU A 1 127 ? -16.446 -6.331 38.858 1.00 94.88 127 LEU A N 1
ATOM 1006 C CA . LEU A 1 127 ? -17.786 -5.902 39.265 1.00 94.88 127 LEU A CA 1
ATOM 1007 C C . LEU A 1 127 ? -18.757 -7.087 39.344 1.00 94.88 127 LEU A C 1
ATOM 1009 O O . LEU A 1 127 ? -19.456 -7.242 40.350 1.00 94.88 127 LEU A O 1
ATOM 1013 N N . LYS A 1 128 ? -18.781 -7.954 38.323 1.00 95.88 128 LYS A N 1
ATOM 1014 C CA . LYS A 1 128 ? -19.629 -9.161 38.297 1.00 95.88 128 LYS A CA 1
ATOM 1015 C C . LYS A 1 128 ? -19.328 -10.082 39.482 1.00 95.88 128 LYS A C 1
ATOM 1017 O O . LYS A 1 128 ? -20.260 -10.541 40.149 1.00 95.88 128 LYS A O 1
ATOM 1022 N N . ASP A 1 129 ? -18.055 -10.295 39.802 1.00 95.44 129 ASP A N 1
ATOM 1023 C CA . ASP A 1 129 ? -17.627 -11.137 40.922 1.00 95.44 129 ASP A CA 1
ATOM 1024 C C . ASP A 1 129 ? -18.037 -10.571 42.287 1.00 95.44 129 ASP A C 1
ATOM 1026 O O . ASP A 1 129 ? -18.551 -11.306 43.145 1.00 95.44 129 ASP A O 1
ATOM 1030 N N . ILE A 1 130 ? -17.878 -9.258 42.483 1.00 95.38 130 ILE A N 1
ATOM 1031 C CA . ILE A 1 130 ? -18.303 -8.560 43.703 1.00 95.38 130 ILE A CA 1
ATOM 1032 C C . ILE A 1 130 ? -19.830 -8.624 43.851 1.00 95.38 130 ILE A C 1
ATOM 1034 O O . ILE A 1 130 ? -20.331 -8.995 44.920 1.00 95.38 130 ILE A O 1
ATOM 1038 N N . HIS A 1 131 ? -20.585 -8.331 42.788 1.00 95.44 131 HIS A N 1
ATOM 1039 C CA . HIS A 1 131 ? -22.050 -8.399 42.797 1.00 95.44 131 HIS A CA 1
ATOM 1040 C C . HIS A 1 131 ? -22.568 -9.822 43.042 1.00 95.44 131 HIS A C 1
ATOM 1042 O O . HIS A 1 131 ? -23.503 -10.016 43.827 1.00 95.44 131 HIS A O 1
ATOM 1048 N N . SER A 1 132 ? -21.937 -10.835 42.446 1.00 96.19 132 SER A N 1
ATOM 1049 C CA . SER A 1 132 ? -22.265 -12.247 42.669 1.00 96.19 132 SER A CA 1
ATOM 1050 C C . SER A 1 132 ? -21.981 -12.680 44.112 1.00 96.19 132 SER A C 1
ATOM 1052 O O . SER A 1 132 ? -22.807 -13.324 44.762 1.00 96.19 132 SER A O 1
ATOM 1054 N N . ALA A 1 133 ? -20.841 -12.288 44.686 1.00 95.12 133 ALA A N 1
ATOM 1055 C CA . ALA A 1 133 ? -20.537 -12.587 46.086 1.00 95.12 133 ALA A CA 1
ATOM 1056 C C . ALA A 1 133 ? -21.511 -11.889 47.054 1.00 95.12 133 ALA A C 1
ATOM 1058 O O . ALA A 1 133 ? -21.919 -12.491 48.053 1.00 95.12 133 ALA A O 1
ATOM 1059 N N . ARG A 1 134 ? -21.913 -10.650 46.739 1.00 93.81 134 ARG A N 1
ATOM 1060 C CA . ARG A 1 134 ? -22.852 -9.856 47.539 1.00 93.81 134 ARG A CA 1
ATOM 1061 C C . ARG A 1 134 ? -24.275 -10.408 47.496 1.00 93.81 134 ARG A C 1
ATOM 1063 O O . ARG A 1 134 ? -24.878 -10.562 48.553 1.00 93.81 134 ARG A O 1
ATOM 1070 N N . SER A 1 135 ? -24.785 -10.746 46.314 1.00 95.69 135 SER A N 1
ATOM 1071 C CA . SER A 1 135 ? -26.122 -11.344 46.141 1.00 95.69 135 SER A CA 1
ATOM 1072 C C . SER A 1 135 ? -26.256 -12.705 46.833 1.00 95.69 135 SER A C 1
ATOM 1074 O O . SER A 1 135 ? -27.309 -13.018 47.374 1.00 95.69 135 SER A O 1
ATOM 1076 N N . ASN A 1 136 ? -25.163 -13.467 46.928 1.00 95.44 136 ASN A N 1
ATOM 1077 C CA . ASN A 1 136 ? -25.099 -14.720 47.685 1.00 95.44 136 ASN A CA 1
ATOM 1078 C C . ASN A 1 136 ? -24.877 -14.538 49.206 1.00 95.44 136 ASN A C 1
ATOM 1080 O O . ASN A 1 136 ? -24.625 -15.521 49.905 1.00 95.44 136 ASN A O 1
ATOM 1084 N N . GLY A 1 137 ? -24.879 -13.304 49.728 1.00 94.00 137 GLY A N 1
ATOM 1085 C CA . GLY A 1 137 ? -24.692 -13.007 51.156 1.00 94.00 137 GLY A CA 1
ATOM 1086 C C . GLY A 1 137 ? -23.281 -13.275 51.706 1.00 94.00 137 GLY A C 1
ATOM 1087 O O . GLY A 1 137 ? -23.068 -13.255 52.919 1.00 94.00 137 GLY A O 1
ATOM 1088 N N . LYS A 1 138 ? -22.281 -13.520 50.848 1.00 95.44 138 LYS A N 1
ATOM 1089 C CA . LYS A 1 138 ? -20.912 -13.902 51.248 1.00 95.44 138 LYS A CA 1
ATOM 1090 C C . LYS A 1 138 ? -20.040 -12.669 51.525 1.00 95.44 138 LYS A C 1
ATOM 1092 O O . LYS A 1 138 ? -19.052 -12.432 50.833 1.00 95.44 138 LYS A O 1
ATOM 1097 N N . LEU A 1 139 ? -20.361 -11.902 52.570 1.00 94.38 139 LEU A N 1
ATOM 1098 C CA . LEU A 1 139 ? -19.704 -10.615 52.873 1.00 94.38 139 LEU A CA 1
ATOM 1099 C C . LEU A 1 139 ? -18.181 -10.706 53.087 1.00 94.38 139 LEU A C 1
ATOM 1101 O O . LEU A 1 139 ? -17.445 -9.845 52.615 1.00 94.38 139 LEU A O 1
ATOM 1105 N N . ARG A 1 140 ? -17.671 -11.778 53.715 1.00 94.44 140 ARG A N 1
ATOM 1106 C CA . ARG A 1 140 ? -16.210 -11.985 53.831 1.00 94.44 140 ARG A CA 1
ATOM 1107 C C . ARG A 1 140 ? -15.527 -12.151 52.468 1.00 94.44 140 ARG A C 1
ATOM 1109 O O . ARG A 1 140 ? -14.400 -11.698 52.297 1.00 94.44 140 ARG A O 1
ATOM 1116 N N . LYS A 1 141 ? -16.199 -12.789 51.501 1.00 94.69 141 LYS A N 1
ATOM 1117 C CA . LYS A 1 141 ? -15.686 -12.937 50.130 1.00 94.69 141 LYS A CA 1
ATOM 1118 C C . LYS A 1 141 ? -15.682 -11.588 49.410 1.00 94.69 141 LYS A C 1
ATOM 1120 O O . LYS A 1 141 ? -14.711 -11.296 48.728 1.00 94.69 141 LYS A O 1
ATOM 1125 N N . VAL A 1 142 ? -16.718 -10.768 49.609 1.00 95.44 142 VAL A N 1
ATOM 1126 C CA . VAL A 1 142 ? -16.790 -9.400 49.066 1.00 95.44 142 VAL A CA 1
ATOM 1127 C C . VAL A 1 142 ? -15.605 -8.560 49.542 1.00 95.44 142 VAL A C 1
ATOM 1129 O O . VAL A 1 142 ? -14.900 -8.012 48.707 1.00 95.44 142 VAL A O 1
ATOM 1132 N N . MET A 1 143 ? -15.321 -8.531 50.849 1.00 95.75 143 MET A N 1
ATOM 1133 C CA . MET A 1 143 ? -14.176 -7.773 51.376 1.00 95.75 143 MET A CA 1
ATOM 1134 C C . MET A 1 143 ? -12.842 -8.254 50.784 1.00 95.75 143 MET A C 1
ATOM 1136 O O . MET A 1 143 ? -12.003 -7.443 50.413 1.00 95.75 143 MET A O 1
ATOM 1140 N N . LYS A 1 144 ? -12.654 -9.574 50.642 1.00 95.50 144 LYS A N 1
ATOM 1141 C CA . LYS A 1 144 ? -11.443 -10.134 50.023 1.00 95.50 144 LYS A CA 1
ATOM 1142 C C . LYS A 1 144 ? -11.305 -9.743 48.545 1.00 95.50 144 LYS A C 1
ATOM 1144 O O . LYS A 1 144 ? -10.193 -9.492 48.102 1.00 95.50 144 LYS A O 1
ATOM 1149 N N . LEU A 1 145 ? -12.410 -9.724 47.796 1.00 95.44 145 LEU A N 1
ATOM 1150 C CA . LEU A 1 145 ? -12.418 -9.299 46.393 1.00 95.44 145 LEU A CA 1
ATOM 1151 C C . LEU A 1 145 ? -12.104 -7.807 46.263 1.00 95.44 145 LEU A C 1
ATOM 1153 O O . LEU A 1 145 ? -11.287 -7.459 45.428 1.00 95.44 145 LEU A O 1
ATOM 1157 N N . ILE A 1 146 ? -12.680 -6.956 47.118 1.00 95.38 146 ILE A N 1
ATOM 1158 C CA . ILE A 1 146 ? -12.388 -5.513 47.136 1.00 95.38 146 ILE A CA 1
ATOM 1159 C C . ILE A 1 146 ? -10.888 -5.279 47.344 1.00 95.38 146 ILE A C 1
ATOM 1161 O O . ILE A 1 146 ? -10.249 -4.699 46.475 1.00 95.38 146 ILE A O 1
ATOM 1165 N N . LEU A 1 147 ? -10.303 -5.851 48.403 1.00 93.88 147 LEU A N 1
ATOM 1166 C CA . LEU A 1 147 ? -8.862 -5.729 48.677 1.00 93.88 147 LEU A CA 1
ATOM 1167 C C . LEU A 1 147 ? -7.978 -6.262 47.536 1.00 93.88 147 LEU A C 1
ATOM 1169 O O . LEU A 1 147 ? -6.843 -5.831 47.377 1.00 93.88 147 LEU A O 1
ATOM 1173 N N . SER A 1 148 ? -8.472 -7.232 46.761 1.00 93.69 148 SER A N 1
ATOM 1174 C CA . SER A 1 148 ? -7.744 -7.797 45.620 1.00 93.69 148 SER A CA 1
ATOM 1175 C C . SER A 1 148 ? -7.836 -6.943 44.355 1.00 93.69 148 SER A C 1
ATOM 1177 O O . SER A 1 148 ? -7.041 -7.159 43.445 1.00 93.69 148 SER A O 1
ATOM 1179 N N . VAL A 1 149 ? -8.825 -6.053 44.262 1.00 95.50 149 VAL A N 1
ATOM 1180 C CA . VAL A 1 149 ? -9.126 -5.252 43.065 1.00 95.50 149 VAL A CA 1
ATOM 1181 C C . VAL A 1 149 ? -8.713 -3.792 43.252 1.00 95.50 149 VAL A C 1
ATOM 1183 O O . VAL A 1 149 ? -8.442 -3.134 42.257 1.00 95.50 149 VAL A O 1
ATOM 1186 N N . GLU A 1 150 ? -8.609 -3.297 44.490 1.00 93.19 150 GLU A N 1
ATOM 1187 C CA . GLU A 1 150 ? -8.253 -1.903 44.814 1.00 93.19 150 GLU A CA 1
ATOM 1188 C C . GLU A 1 150 ? -7.022 -1.400 44.048 1.00 93.19 150 GLU A C 1
ATOM 1190 O O . GLU A 1 150 ? -7.127 -0.409 43.333 1.00 93.19 150 GLU A O 1
ATOM 1195 N N . SER A 1 151 ? -5.896 -2.122 44.089 1.00 92.56 151 SER A N 1
ATOM 1196 C CA . SER A 1 151 ? -4.678 -1.681 43.391 1.00 92.56 151 SER A CA 1
ATOM 1197 C C . SER A 1 151 ? -4.845 -1.626 41.870 1.00 92.56 151 SER A C 1
ATOM 1199 O O . SER A 1 151 ? -4.349 -0.712 41.225 1.00 92.56 151 SER A O 1
ATOM 1201 N N . PHE A 1 152 ? -5.566 -2.589 41.286 1.00 94.75 152 PHE A N 1
ATOM 1202 C CA . PHE A 1 152 ? -5.887 -2.566 39.859 1.00 94.75 152 PHE A CA 1
ATOM 1203 C C . PHE A 1 152 ? -6.811 -1.393 39.516 1.00 94.75 152 PHE A C 1
ATOM 1205 O O . PHE A 1 152 ? -6.612 -0.747 38.491 1.00 94.75 152 PHE A O 1
ATOM 1212 N N . ALA A 1 153 ? -7.818 -1.127 40.352 1.00 93.00 153 ALA A N 1
ATOM 1213 C CA . ALA A 1 153 ? -8.789 -0.068 40.123 1.00 93.00 153 ALA A CA 1
ATOM 1214 C C . ALA A 1 153 ? -8.118 1.310 40.125 1.00 93.00 153 ALA A C 1
ATOM 1216 O O . ALA A 1 153 ? -8.374 2.089 39.209 1.00 93.00 153 ALA A O 1
ATOM 1217 N N . ASP A 1 154 ? -7.227 1.569 41.084 1.00 94.25 154 ASP A N 1
ATOM 1218 C CA . ASP A 1 154 ? -6.455 2.814 41.148 1.00 94.25 154 ASP A CA 1
ATOM 1219 C C . ASP A 1 154 ? -5.607 2.997 39.876 1.00 94.25 154 ASP A C 1
ATOM 1221 O O . ASP A 1 154 ? -5.726 4.004 39.177 1.00 94.25 154 ASP A O 1
ATOM 1225 N N . GLU A 1 155 ? -4.834 1.976 39.487 1.00 94.12 155 GLU A N 1
ATOM 1226 C CA . GLU A 1 155 ? -4.005 2.047 38.280 1.00 94.12 155 GLU A CA 1
ATOM 1227 C C . GLU A 1 155 ? -4.824 2.175 36.980 1.00 94.12 155 GLU A C 1
ATOM 1229 O O . GLU A 1 155 ? -4.411 2.853 36.036 1.00 94.12 155 GLU A O 1
ATOM 1234 N N . ALA A 1 156 ? -5.978 1.507 36.891 1.00 92.56 156 ALA A N 1
ATOM 1235 C CA . ALA A 1 156 ? -6.854 1.568 35.723 1.00 92.56 156 ALA A CA 1
ATOM 1236 C C . ALA A 1 156 ? -7.532 2.941 35.586 1.00 92.56 156 ALA A C 1
ATOM 1238 O O . ALA A 1 156 ? -7.784 3.390 34.463 1.00 92.56 156 ALA A O 1
ATOM 1239 N N . VAL A 1 157 ? -7.813 3.619 36.703 1.00 93.38 157 VAL A N 1
ATOM 1240 C CA . VAL A 1 157 ? -8.306 5.004 36.715 1.00 93.38 157 VAL A CA 1
ATOM 1241 C C . VAL A 1 157 ? -7.226 5.954 36.203 1.00 93.38 157 VAL A C 1
ATOM 1243 O O . VAL A 1 157 ? -7.507 6.746 35.300 1.00 93.38 157 VAL A O 1
ATOM 1246 N N . ASP A 1 158 ? -5.987 5.816 36.677 1.00 93.00 158 ASP A N 1
ATOM 1247 C CA . ASP A 1 158 ? -4.864 6.634 36.205 1.00 93.00 158 ASP A CA 1
ATOM 1248 C C . ASP A 1 158 ? -4.621 6.447 34.698 1.00 93.00 158 ASP A C 1
ATOM 1250 O O . ASP A 1 158 ? -4.528 7.420 33.941 1.00 93.00 158 ASP A O 1
ATOM 1254 N N . ARG A 1 159 ? -4.603 5.194 34.218 1.00 92.31 159 ARG A N 1
ATOM 1255 C CA . ARG A 1 159 ? -4.491 4.892 32.778 1.00 92.31 159 ARG A CA 1
ATOM 1256 C C . ARG A 1 159 ? -5.668 5.434 31.970 1.00 92.31 159 ARG A C 1
ATOM 1258 O O . ARG A 1 159 ? -5.466 5.870 30.836 1.00 92.31 159 ARG A O 1
ATOM 1265 N N . SER A 1 160 ? -6.881 5.426 32.529 1.00 92.00 160 SER A N 1
ATOM 1266 C CA . SER A 1 160 ? -8.061 6.002 31.875 1.00 92.00 160 SER A CA 1
ATOM 1267 C C . SER A 1 160 ? -7.880 7.490 31.617 1.00 92.00 160 SER A C 1
ATOM 1269 O O . SER A 1 160 ? -8.137 7.933 30.503 1.00 92.00 160 SER A O 1
ATOM 1271 N N . ALA A 1 161 ? -7.400 8.246 32.606 1.00 91.44 161 ALA A N 1
ATOM 1272 C CA . ALA A 1 161 ? -7.200 9.684 32.462 1.00 91.44 161 ALA A CA 1
ATOM 1273 C C . ALA A 1 161 ? -6.189 10.012 31.349 1.00 91.44 161 ALA A C 1
ATOM 1275 O O . ALA A 1 161 ? -6.431 10.897 30.528 1.00 91.44 161 ALA A O 1
ATOM 1276 N N . ILE A 1 162 ? -5.092 9.249 31.270 1.00 91.38 162 ILE A N 1
ATOM 1277 C CA . ILE A 1 162 ? -4.091 9.381 30.197 1.00 91.38 162 ILE A CA 1
ATOM 1278 C C . ILE A 1 162 ? -4.715 9.069 28.830 1.00 91.38 162 ILE A C 1
ATOM 1280 O O . ILE A 1 162 ? -4.481 9.786 27.856 1.00 91.38 162 ILE A O 1
ATOM 1284 N N . PHE A 1 163 ? -5.514 8.003 28.744 1.00 91.94 163 PHE A N 1
ATOM 1285 C CA . PHE A 1 163 ? -6.197 7.628 27.509 1.00 91.94 163 PHE A CA 1
ATOM 1286 C C . PHE A 1 163 ? -7.224 8.680 27.065 1.00 91.94 163 PHE A C 1
ATOM 1288 O O . PHE A 1 163 ? -7.346 8.945 25.870 1.00 91.94 163 PHE A O 1
ATOM 1295 N N . ASP A 1 164 ? -7.949 9.289 28.002 1.00 89.81 164 ASP A N 1
ATOM 1296 C CA . ASP A 1 164 ? -8.946 10.313 27.699 1.00 89.81 164 ASP A CA 1
ATOM 1297 C C . ASP A 1 164 ? -8.289 11.595 27.153 1.00 89.81 164 ASP A C 1
ATOM 1299 O O . ASP A 1 164 ? -8.774 12.134 26.155 1.00 89.81 164 ASP A O 1
ATOM 1303 N N . ASP A 1 165 ? -7.140 12.018 27.705 1.00 90.06 165 ASP A N 1
ATOM 1304 C CA . ASP A 1 165 ? -6.319 13.109 27.141 1.00 90.06 165 ASP A CA 1
ATOM 1305 C C . ASP A 1 165 ? -5.810 12.762 25.734 1.00 90.06 165 ASP A C 1
ATOM 1307 O O . ASP A 1 165 ? -5.980 13.528 24.784 1.00 90.06 165 ASP A O 1
ATOM 1311 N N . PHE A 1 166 ? -5.254 11.559 25.560 1.00 88.38 166 PHE A N 1
ATOM 1312 C CA . PHE A 1 166 ? -4.804 11.069 24.256 1.00 88.38 166 PHE A CA 1
ATOM 1313 C C . PHE A 1 166 ? -5.930 11.083 23.210 1.00 88.38 166 PHE A C 1
ATOM 1315 O O . PHE A 1 166 ? -5.748 11.546 22.081 1.00 88.38 166 PHE A O 1
ATOM 1322 N N . ARG A 1 167 ? -7.123 10.617 23.590 1.00 86.81 167 ARG A N 1
ATOM 1323 C CA . ARG A 1 167 ? -8.300 10.598 22.720 1.00 86.81 167 ARG A CA 1
ATOM 1324 C C . ARG A 1 167 ? -8.798 12.007 22.397 1.00 86.81 167 ARG A C 1
ATOM 1326 O O . ARG A 1 167 ? -9.264 12.221 21.279 1.00 86.81 167 ARG A O 1
ATOM 1333 N N . ALA A 1 168 ? -8.713 12.950 23.335 1.00 86.19 168 ALA A N 1
ATOM 1334 C CA . ALA A 1 1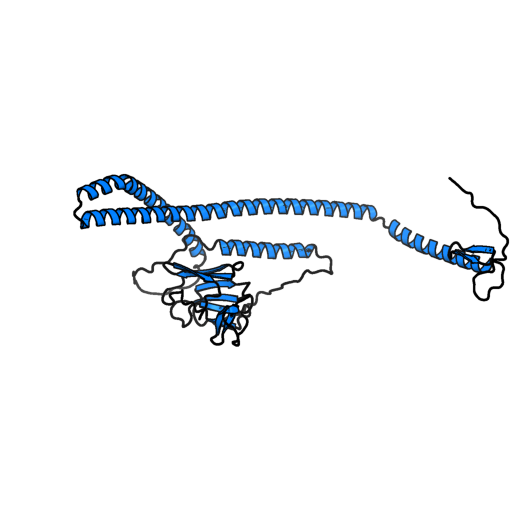68 ? -9.055 14.349 23.091 1.00 86.19 168 ALA A CA 1
ATOM 1335 C C . ALA A 1 168 ? -8.139 14.971 22.026 1.00 86.19 168 ALA A C 1
ATOM 1337 O O . ALA A 1 168 ? -8.641 15.561 21.071 1.00 86.19 168 ALA A O 1
ATOM 1338 N N . ARG A 1 169 ? -6.824 14.728 22.102 1.00 86.56 169 ARG A N 1
ATOM 1339 C CA . ARG A 1 169 ? -5.860 15.203 21.092 1.00 86.56 169 ARG A CA 1
ATOM 1340 C C . ARG A 1 169 ? -6.107 14.613 19.705 1.00 86.56 169 ARG A C 1
ATOM 1342 O O . ARG A 1 169 ? -6.062 15.330 18.713 1.00 86.56 169 ARG A O 1
ATOM 1349 N N . LEU A 1 170 ? -6.410 13.313 19.615 1.00 82.62 170 LEU A N 1
ATOM 1350 C CA . LEU A 1 170 ? -6.762 12.693 18.328 1.00 82.62 170 LEU A CA 1
ATOM 1351 C C . LEU A 1 170 ? -8.009 13.333 17.699 1.00 82.62 170 LEU A C 1
ATOM 1353 O O . LEU A 1 170 ? -8.089 13.467 16.476 1.00 82.62 170 LEU A O 1
ATOM 1357 N N . ARG A 1 171 ? -8.981 13.735 18.526 1.00 79.88 171 ARG A N 1
ATOM 1358 C CA . ARG A 1 171 ? -10.182 14.437 18.056 1.00 79.88 171 ARG A CA 1
ATOM 1359 C C . ARG A 1 171 ? -9.856 15.834 17.552 1.00 79.88 171 ARG A C 1
ATOM 1361 O O . ARG A 1 171 ? -10.352 16.187 16.493 1.00 79.88 171 ARG A O 1
ATOM 1368 N N . GLU A 1 172 ? -9.016 16.579 18.263 1.00 81.62 172 GLU A N 1
ATOM 1369 C CA . GLU A 1 172 ? -8.570 17.913 17.847 1.00 81.62 172 GLU A CA 1
ATOM 1370 C C . GLU A 1 172 ? -7.904 17.870 16.464 1.00 81.62 172 GLU A C 1
ATOM 1372 O O . GLU A 1 172 ? -8.362 18.549 15.551 1.00 81.62 172 GLU A O 1
ATOM 1377 N N . ILE A 1 173 ? -6.953 16.950 16.258 1.00 77.06 173 ILE A N 1
ATOM 1378 C CA . ILE A 1 173 ? -6.273 16.750 14.963 1.00 77.06 173 ILE A CA 1
ATOM 1379 C C . ILE A 1 173 ? -7.262 16.416 13.833 1.00 77.06 173 ILE A C 1
ATOM 1381 O O . ILE A 1 173 ? -7.068 16.808 12.683 1.00 77.06 173 ILE A O 1
ATOM 1385 N N . THR A 1 174 ? -8.316 15.657 14.138 1.00 69.81 174 THR A N 1
ATOM 1386 C CA . THR A 1 174 ? -9.325 15.279 13.136 1.00 69.81 174 THR A CA 1
ATOM 1387 C C . THR A 1 174 ? -10.244 16.460 12.812 1.00 69.81 174 THR A C 1
ATOM 1389 O O . THR A 1 174 ? -10.496 16.732 11.645 1.00 69.81 174 THR A O 1
ATOM 1392 N N . MET A 1 175 ? -10.681 17.208 13.829 1.00 68.88 175 MET A N 1
ATOM 1393 C CA . MET A 1 175 ? -11.542 18.384 13.670 1.00 68.88 175 MET A CA 1
ATOM 1394 C C . MET A 1 175 ? -10.845 19.539 12.945 1.00 68.88 175 MET A C 1
ATOM 1396 O O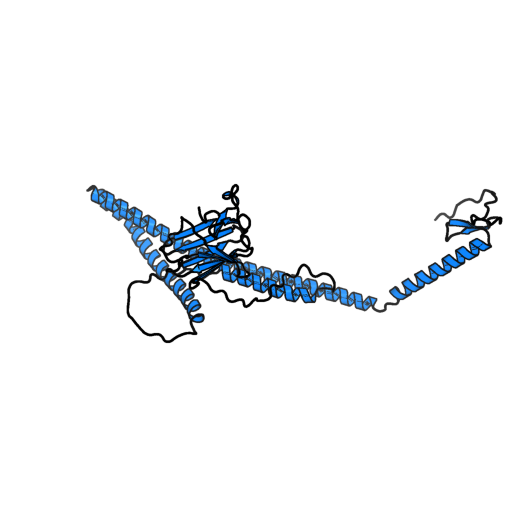 . MET A 1 175 ? -11.494 20.251 12.186 1.00 68.88 175 MET A O 1
ATOM 1400 N N . GLU A 1 176 ? -9.543 19.737 13.159 1.00 67.06 176 GLU A N 1
ATOM 1401 C CA . GLU A 1 176 ? -8.764 20.730 12.411 1.00 67.06 176 GLU A CA 1
ATOM 1402 C C . GLU A 1 176 ? -8.719 20.409 10.912 1.00 67.06 176 GLU A C 1
ATOM 1404 O O . GLU A 1 176 ? -8.862 21.318 10.104 1.00 67.06 176 GLU A O 1
ATOM 1409 N N . ARG A 1 177 ? -8.617 19.127 10.528 1.00 61.31 177 ARG A N 1
ATOM 1410 C CA . ARG A 1 177 ? -8.657 18.717 9.110 1.00 61.31 177 ARG A CA 1
ATOM 1411 C C . ARG A 1 177 ? -10.030 18.886 8.467 1.00 61.31 177 ARG A C 1
ATOM 1413 O O . ARG A 1 177 ? -10.095 19.145 7.270 1.00 61.31 177 ARG A O 1
ATOM 1420 N N . ASP A 1 178 ? -11.105 18.712 9.230 1.00 60.00 178 ASP A N 1
ATOM 1421 C CA . ASP A 1 178 ? -12.469 18.829 8.702 1.00 60.00 178 ASP A CA 1
ATOM 1422 C C . ASP A 1 178 ? -12.895 20.302 8.532 1.00 60.00 178 ASP A C 1
ATOM 1424 O O . ASP A 1 178 ? -13.613 20.623 7.589 1.00 60.00 178 ASP A O 1
ATOM 1428 N N . LYS A 1 179 ? -12.384 21.223 9.366 1.00 57.41 179 LYS A N 1
ATOM 1429 C CA . LYS A 1 179 ? -12.659 22.672 9.251 1.00 57.41 179 LYS A CA 1
ATOM 1430 C C . LYS A 1 179 ? -12.179 23.298 7.941 1.00 57.41 179 LYS A C 1
ATOM 1432 O O . LYS A 1 179 ? -12.775 24.273 7.496 1.00 57.41 179 LYS A O 1
ATOM 1437 N N . ASP A 1 180 ? -11.145 22.739 7.319 1.00 50.41 180 ASP A N 1
ATOM 1438 C CA . ASP A 1 180 ? -10.633 23.231 6.037 1.00 50.41 180 ASP A CA 1
ATOM 1439 C C . ASP A 1 180 ? -11.511 22.806 4.837 1.00 50.41 180 ASP A C 1
ATOM 1441 O O . ASP A 1 180 ? -11.339 23.339 3.741 1.00 50.41 180 ASP A O 1
ATOM 1445 N N . ASN A 1 181 ? -12.471 21.886 5.025 1.00 48.44 181 ASN A N 1
ATOM 1446 C CA . ASN A 1 181 ? -13.373 21.403 3.967 1.00 48.44 181 ASN A CA 1
ATOM 1447 C C . ASN A 1 181 ? -14.780 22.036 3.983 1.00 48.44 181 ASN A C 1
ATOM 1449 O O . ASN A 1 181 ? -15.469 21.935 2.972 1.00 48.44 181 ASN A O 1
ATOM 1453 N N . ASP A 1 182 ? -15.187 22.701 5.070 1.00 48.00 182 ASP A N 1
ATOM 1454 C CA . ASP A 1 182 ? -16.542 23.264 5.265 1.00 48.00 182 ASP A CA 1
ATOM 1455 C C . ASP A 1 182 ? -16.580 24.807 5.130 1.00 48.00 182 ASP A C 1
ATOM 1457 O O . ASP A 1 182 ? -17.350 25.481 5.810 1.00 48.00 182 ASP A O 1
ATOM 1461 N N . SER A 1 183 ? -15.723 25.409 4.295 1.00 45.72 183 SER A N 1
ATOM 1462 C CA . SER A 1 183 ? -15.628 26.882 4.197 1.00 45.72 183 SER A CA 1
ATOM 1463 C C . SER A 1 183 ? -16.524 27.558 3.152 1.00 45.72 183 SER A C 1
ATOM 1465 O O . SER A 1 183 ? -16.474 28.780 3.059 1.00 45.72 183 SER A O 1
ATOM 1467 N N . ASP A 1 184 ? -17.394 26.833 2.448 1.00 51.78 184 ASP A N 1
ATOM 1468 C CA . ASP A 1 184 ? -18.375 27.433 1.535 1.00 51.78 184 ASP A CA 1
ATOM 1469 C C . ASP A 1 184 ? -19.757 26.761 1.708 1.00 51.78 184 ASP A C 1
ATOM 1471 O O . ASP A 1 184 ? -19.852 25.538 1.612 1.00 51.78 184 ASP A O 1
ATOM 1475 N N . ASP A 1 185 ? -20.795 27.589 1.914 1.00 46.66 185 ASP A N 1
ATOM 1476 C CA . ASP A 1 185 ? -22.245 27.302 2.048 1.00 46.66 185 ASP A CA 1
ATOM 1477 C C . ASP A 1 185 ? -22.724 27.005 3.495 1.00 46.66 185 ASP A C 1
ATOM 1479 O O . ASP A 1 185 ? -22.254 26.077 4.139 1.00 46.66 185 ASP A O 1
ATOM 1483 N N . ASP A 1 186 ? -23.703 27.665 4.120 1.00 46.16 186 ASP A N 1
ATOM 1484 C CA . ASP A 1 186 ? -24.676 28.700 3.754 1.00 46.16 186 ASP A CA 1
ATOM 1485 C C . ASP A 1 186 ? -25.379 29.126 5.068 1.00 46.16 186 ASP A C 1
ATOM 1487 O O . ASP A 1 186 ? -25.517 28.320 5.996 1.00 46.16 186 ASP A O 1
ATOM 1491 N N . ASP A 1 187 ? -25.813 30.383 5.148 1.00 55.28 187 ASP A N 1
ATOM 1492 C CA . ASP A 1 187 ? -26.629 30.928 6.236 1.00 55.28 187 ASP A CA 1
ATOM 1493 C C . ASP A 1 187 ? -27.990 30.205 6.274 1.00 55.28 187 ASP A C 1
ATOM 1495 O O . ASP A 1 187 ? -28.771 30.274 5.325 1.00 55.28 187 ASP A O 1
ATOM 1499 N N . GLY A 1 188 ? -28.311 29.527 7.377 1.00 39.62 188 GLY A N 1
ATOM 1500 C CA . GLY A 1 188 ? -29.576 28.806 7.506 1.00 39.62 188 GLY A CA 1
ATOM 1501 C C . GLY A 1 188 ? -29.995 28.616 8.954 1.00 39.62 188 GLY A C 1
ATOM 1502 O O . GLY A 1 188 ? -29.359 27.879 9.700 1.00 39.62 188 GLY A O 1
ATOM 1503 N N . ASP A 1 189 ? -31.068 29.309 9.309 1.00 43.00 189 ASP A N 1
ATOM 1504 C CA . ASP A 1 189 ? -31.722 29.369 10.607 1.00 43.00 189 ASP A CA 1
ATOM 1505 C C . ASP A 1 189 ? -32.014 28.017 11.295 1.00 43.00 189 ASP A C 1
ATOM 1507 O O . ASP A 1 189 ? -32.298 26.998 10.666 1.00 43.00 189 ASP A O 1
ATOM 1511 N N . GLU A 1 190 ? -32.091 28.144 12.623 1.00 45.91 190 GLU A N 1
ATOM 1512 C CA . GLU A 1 190 ? -33.034 27.484 13.535 1.00 45.91 190 GLU A CA 1
ATOM 1513 C C . GLU A 1 190 ? -32.678 26.147 14.231 1.00 45.91 190 GLU A C 1
ATOM 1515 O O . GLU A 1 190 ? -32.399 25.100 13.647 1.00 45.91 190 GLU A O 1
ATOM 1520 N N . ASP A 1 191 ? -32.837 26.258 15.555 1.00 39.28 191 ASP A N 1
ATOM 1521 C CA . ASP A 1 191 ? -33.370 25.289 16.508 1.00 39.28 191 ASP A CA 1
ATOM 1522 C C . ASP A 1 191 ? -32.413 24.394 17.312 1.00 39.28 191 ASP A C 1
ATOM 1524 O O . ASP A 1 191 ? -31.886 23.360 16.893 1.00 39.28 191 ASP A O 1
ATOM 1528 N N . GLU A 1 192 ? -32.285 24.823 18.573 1.00 46.09 192 GLU A N 1
ATOM 1529 C CA . GLU A 1 192 ? -31.882 24.064 19.749 1.00 46.09 192 GLU A CA 1
ATOM 1530 C C . GLU A 1 192 ? -32.709 22.772 19.874 1.00 46.09 192 GLU A C 1
ATOM 1532 O O . GLU A 1 192 ? -33.769 22.749 20.493 1.00 46.09 192 GLU A O 1
ATOM 1537 N N . ASP A 1 193 ? -32.193 21.667 19.340 1.00 36.81 193 ASP A N 1
ATOM 1538 C CA . ASP A 1 193 ? -32.592 20.326 19.770 1.00 36.81 193 ASP A CA 1
ATOM 1539 C C . ASP A 1 193 ? -31.336 19.549 20.190 1.00 36.81 193 ASP A C 1
ATOM 1541 O O . ASP A 1 193 ? -30.706 18.794 19.441 1.00 36.81 193 ASP A O 1
ATOM 1545 N N . GLU A 1 194 ? -30.941 19.798 21.440 1.00 39.75 194 GLU A N 1
ATOM 1546 C CA . GLU A 1 194 ? -29.774 19.261 22.147 1.00 39.75 194 GLU A CA 1
ATOM 1547 C C . GLU A 1 194 ? -29.975 17.780 22.556 1.00 39.75 194 GLU A C 1
ATOM 1549 O O . GLU A 1 194 ? -29.663 17.345 23.663 1.00 39.75 194 GLU A O 1
ATOM 1554 N N . SER A 1 195 ? -30.509 16.965 21.644 1.00 37.25 195 SER A N 1
ATOM 1555 C CA . SER A 1 195 ? -30.647 15.515 21.794 1.00 37.25 195 SER A CA 1
ATOM 1556 C C . SER A 1 195 ? -29.533 14.810 21.020 1.00 37.25 195 SER A C 1
ATOM 1558 O O . SER A 1 195 ? -29.731 14.335 19.902 1.00 37.25 195 SER A O 1
ATOM 1560 N N . SER A 1 196 ? -28.348 14.758 21.635 1.00 41.88 196 SER A N 1
ATOM 1561 C CA . SER A 1 196 ? -27.383 13.653 21.506 1.00 41.88 196 SER A CA 1
ATOM 1562 C C . SER A 1 196 ? -27.277 12.992 20.120 1.00 41.88 196 SER A C 1
ATOM 1564 O O . SER A 1 196 ? -27.444 11.782 19.972 1.00 41.88 196 SER A O 1
ATOM 1566 N N . LYS A 1 197 ? -26.898 13.756 19.087 1.00 37.75 197 LYS A N 1
ATOM 1567 C CA . LYS A 1 197 ? -26.255 13.157 17.910 1.00 37.75 197 LYS A CA 1
ATOM 1568 C C . LYS A 1 197 ? -24.885 12.655 18.365 1.00 37.75 197 LYS A C 1
ATOM 1570 O O . LYS A 1 197 ? -23.928 13.421 18.444 1.00 37.75 197 LYS A O 1
ATOM 1575 N N . THR A 1 198 ? -24.789 11.376 18.715 1.00 36.84 198 THR A N 1
ATOM 1576 C CA . THR A 1 198 ? -23.520 10.668 18.909 1.00 36.84 198 THR A CA 1
ATOM 1577 C C . THR A 1 198 ? -22.783 10.632 17.574 1.00 36.84 198 THR A C 1
ATOM 1579 O O . THR A 1 198 ? -22.851 9.673 16.809 1.00 36.84 198 THR A O 1
ATOM 1582 N N . THR A 1 199 ? -22.094 11.724 17.248 1.00 41.44 199 THR A N 1
ATOM 1583 C CA . THR A 1 199 ? -21.224 11.804 16.080 1.00 41.44 199 THR A CA 1
ATOM 1584 C C . THR A 1 199 ? -20.139 10.743 16.244 1.00 41.44 199 THR A C 1
ATOM 1586 O O . THR A 1 199 ? -19.309 10.795 17.153 1.00 41.44 199 THR A O 1
ATOM 1589 N N . ILE A 1 200 ? -20.199 9.714 15.403 1.00 48.75 200 ILE A N 1
ATOM 1590 C CA . ILE A 1 200 ? -19.236 8.616 15.390 1.00 48.75 200 ILE A CA 1
ATOM 1591 C C . ILE A 1 200 ? -17.960 9.144 14.751 1.00 48.75 200 ILE A C 1
ATOM 1593 O O . ILE A 1 200 ? -17.827 9.204 13.532 1.00 48.75 200 ILE A O 1
ATOM 1597 N N . TYR A 1 201 ? -17.024 9.549 15.601 1.00 54.44 201 TYR A N 1
ATOM 1598 C CA . TYR A 1 201 ? -15.709 9.995 15.171 1.00 54.44 201 TYR A CA 1
ATOM 1599 C C . TYR A 1 201 ? -14.823 8.784 14.877 1.00 54.44 201 TYR A C 1
ATOM 1601 O O . TYR A 1 201 ? -14.534 7.974 15.768 1.00 54.44 201 TYR A O 1
ATOM 1609 N N . ARG A 1 202 ? -14.350 8.671 13.631 1.00 58.81 202 ARG A N 1
ATOM 1610 C CA . ARG A 1 202 ? -13.186 7.832 13.330 1.00 58.81 202 ARG A CA 1
ATOM 1611 C C . ARG A 1 202 ? -12.005 8.394 14.125 1.00 58.81 202 ARG A C 1
ATOM 1613 O O . ARG A 1 202 ? -11.734 9.584 14.072 1.00 58.81 202 ARG A O 1
ATOM 1620 N N . CYS A 1 203 ? -11.323 7.546 14.892 1.00 61.84 203 CYS A N 1
ATOM 1621 C CA . CYS A 1 203 ? -10.185 7.971 15.722 1.00 61.84 203 CYS A CA 1
ATOM 1622 C C . CYS A 1 203 ? -8.910 8.227 14.898 1.00 61.84 203 CYS A C 1
ATOM 1624 O O . CYS A 1 203 ? -7.921 8.719 15.429 1.00 61.84 203 CYS A O 1
ATOM 1626 N N . ILE A 1 204 ? -8.939 7.857 13.615 1.00 65.62 204 ILE A N 1
ATOM 1627 C CA . ILE A 1 204 ? -7.899 8.076 12.614 1.00 65.62 204 ILE A CA 1
ATOM 1628 C C . ILE A 1 204 ? -8.627 8.473 11.322 1.00 65.62 204 ILE A C 1
ATOM 1630 O O . ILE A 1 204 ? -9.625 7.836 10.972 1.00 65.62 204 ILE A O 1
ATOM 1634 N N . GLY A 1 205 ? -8.142 9.497 10.615 1.00 66.69 205 GLY A N 1
ATOM 1635 C CA . GLY A 1 205 ? -8.607 9.818 9.259 1.00 66.69 205 GLY A CA 1
ATOM 1636 C C . GLY A 1 205 ? -8.382 8.659 8.274 1.00 66.69 205 GLY A C 1
ATOM 1637 O O . GLY A 1 205 ? -7.769 7.646 8.616 1.00 66.69 205 GLY A O 1
ATOM 1638 N N . ASP A 1 206 ? -8.857 8.780 7.032 1.00 72.00 206 ASP A N 1
ATOM 1639 C CA . ASP A 1 206 ? -8.666 7.728 6.019 1.00 72.00 206 ASP A CA 1
ATOM 1640 C C . ASP A 1 206 ? -7.236 7.727 5.450 1.00 72.00 206 ASP A C 1
ATOM 1642 O O . ASP A 1 206 ? -6.973 8.087 4.305 1.00 72.00 206 ASP A O 1
ATOM 1646 N N . VAL A 1 207 ? -6.287 7.300 6.283 1.00 80.50 207 VAL A N 1
ATOM 1647 C CA . VAL A 1 207 ? -4.866 7.167 5.941 1.00 80.50 207 VAL A CA 1
ATOM 1648 C C . VAL A 1 207 ? -4.672 6.262 4.721 1.00 80.50 207 VAL A C 1
ATOM 1650 O O . VAL A 1 207 ? -3.762 6.480 3.926 1.00 80.50 207 VAL A O 1
ATOM 1653 N N . SER A 1 208 ? -5.534 5.257 4.548 1.00 76.81 208 SER A N 1
ATOM 1654 C CA . SER A 1 208 ? -5.455 4.342 3.412 1.00 76.81 208 SER A CA 1
ATOM 1655 C C . SER A 1 208 ? -5.772 5.036 2.087 1.00 76.81 208 SER A C 1
ATOM 1657 O O . SER A 1 208 ? -5.059 4.820 1.108 1.00 76.81 208 SER A O 1
ATOM 1659 N N . SER A 1 209 ? -6.776 5.916 2.076 1.00 74.69 209 SER A N 1
ATOM 1660 C CA . SER A 1 209 ? -7.120 6.744 0.919 1.00 74.69 209 SER A CA 1
ATOM 1661 C C . SER A 1 209 ? -5.986 7.707 0.559 1.00 74.69 209 SER A C 1
ATOM 1663 O O . SER A 1 209 ? -5.633 7.829 -0.610 1.00 74.69 209 SER A O 1
ATOM 1665 N N . GLU A 1 210 ? -5.348 8.330 1.552 1.00 79.56 210 GLU A N 1
ATOM 1666 C CA . GLU A 1 210 ? -4.214 9.240 1.320 1.00 79.56 210 GLU A CA 1
ATOM 1667 C C . GLU A 1 210 ? -2.999 8.523 0.707 1.00 79.56 210 GLU A C 1
ATOM 1669 O O . GLU A 1 210 ? -2.368 9.029 -0.221 1.00 79.56 210 GLU A O 1
ATOM 1674 N N . VAL A 1 211 ? -2.690 7.303 1.165 1.00 84.88 211 VAL A N 1
ATOM 1675 C CA . VAL A 1 211 ? -1.611 6.487 0.578 1.00 84.88 211 VAL A CA 1
ATOM 1676 C C . VAL A 1 211 ? -1.953 6.059 -0.856 1.00 84.88 211 VAL A C 1
ATOM 1678 O O . VAL A 1 211 ? -1.077 6.060 -1.721 1.00 84.88 211 VAL A O 1
ATOM 1681 N N . GLN A 1 212 ? -3.219 5.742 -1.142 1.00 77.00 212 GLN A N 1
ATOM 1682 C CA . GLN A 1 212 ? -3.674 5.458 -2.510 1.00 77.00 212 GLN A CA 1
ATOM 1683 C C . GLN A 1 212 ? -3.585 6.695 -3.413 1.00 77.00 212 GLN A C 1
ATOM 1685 O O . GLN A 1 212 ? -3.177 6.592 -4.571 1.00 77.00 212 GLN A O 1
ATOM 1690 N N . MET A 1 213 ? -3.914 7.877 -2.890 1.00 82.12 213 MET A N 1
ATOM 1691 C CA . MET A 1 213 ? -3.752 9.131 -3.620 1.00 82.12 213 MET A CA 1
ATOM 1692 C C . MET A 1 213 ? -2.277 9.384 -3.947 1.00 82.12 213 MET A C 1
ATOM 1694 O O . MET A 1 213 ? -1.963 9.693 -5.097 1.00 82.12 213 MET A O 1
ATOM 1698 N N . LEU A 1 214 ? -1.365 9.177 -2.990 1.00 84.44 214 LEU A N 1
ATOM 1699 C CA . LEU A 1 214 ? 0.077 9.266 -3.232 1.00 84.44 214 LEU A CA 1
ATOM 1700 C C . LEU A 1 214 ? 0.521 8.327 -4.361 1.00 84.44 214 LEU A C 1
ATOM 1702 O O . LEU A 1 214 ? 1.241 8.764 -5.256 1.00 84.44 214 LEU A O 1
ATOM 1706 N N . GLN A 1 215 ? 0.055 7.074 -4.362 1.00 83.00 215 GLN A N 1
ATOM 1707 C CA . GLN A 1 215 ? 0.340 6.134 -5.448 1.00 83.00 215 GLN A CA 1
ATOM 1708 C C . GLN A 1 215 ? -0.108 6.698 -6.803 1.00 83.00 215 GLN A C 1
ATOM 1710 O O . GLN A 1 215 ? 0.684 6.747 -7.739 1.00 83.00 215 GLN A O 1
ATOM 1715 N N . SER A 1 216 ? -1.338 7.211 -6.892 1.00 80.00 216 SER A N 1
ATOM 1716 C CA . SER A 1 216 ? -1.854 7.784 -8.141 1.00 80.00 216 SER A CA 1
ATOM 1717 C C . SER A 1 216 ? -1.057 9.003 -8.627 1.00 80.00 216 SER A C 1
ATOM 1719 O O . SER A 1 216 ? -0.883 9.193 -9.832 1.00 80.00 216 SER A O 1
ATOM 1721 N N . LEU A 1 217 ? -0.548 9.822 -7.700 1.00 85.62 217 LEU A N 1
ATOM 1722 C CA . LEU A 1 217 ? 0.286 10.982 -8.013 1.00 85.62 217 LEU A CA 1
ATOM 1723 C C . LEU A 1 217 ? 1.660 10.555 -8.533 1.00 85.62 217 LEU A C 1
ATOM 1725 O O . LEU A 1 217 ? 2.126 11.121 -9.523 1.00 85.62 217 LEU A O 1
ATOM 1729 N N . ILE A 1 218 ? 2.274 9.547 -7.903 1.00 87.56 218 ILE A N 1
ATOM 1730 C CA . ILE A 1 218 ? 3.538 8.957 -8.357 1.00 87.56 218 ILE A CA 1
ATOM 1731 C C . ILE A 1 218 ? 3.357 8.372 -9.756 1.00 87.56 218 ILE A C 1
ATOM 1733 O O . ILE A 1 218 ? 4.104 8.743 -10.656 1.00 87.56 218 ILE A O 1
ATOM 1737 N N . ASP A 1 219 ? 2.335 7.541 -9.970 1.00 81.94 219 ASP A N 1
ATOM 1738 C CA . ASP A 1 219 ? 2.077 6.896 -11.261 1.00 81.94 219 ASP A CA 1
ATOM 1739 C C . ASP A 1 219 ? 1.863 7.932 -12.371 1.00 81.94 219 ASP A C 1
ATOM 1741 O O . ASP A 1 219 ? 2.462 7.845 -13.444 1.00 81.94 219 ASP A O 1
ATOM 1745 N N . LYS A 1 220 ? 1.057 8.967 -12.101 1.00 81.12 220 LYS A N 1
ATOM 1746 C CA . LYS A 1 220 ? 0.807 10.055 -13.053 1.00 81.12 220 LYS A CA 1
ATOM 1747 C C . LYS A 1 220 ? 2.083 10.821 -13.394 1.00 81.12 220 LYS A C 1
ATOM 1749 O O . LYS A 1 220 ? 2.314 11.132 -14.563 1.00 81.12 220 LYS A O 1
ATOM 1754 N N . HIS A 1 221 ? 2.887 11.157 -12.387 1.00 83.44 221 HIS A N 1
ATOM 1755 C CA . HIS A 1 221 ? 4.131 11.887 -12.600 1.00 83.44 221 HIS A CA 1
ATOM 1756 C C . HIS A 1 221 ? 5.137 11.037 -13.380 1.00 83.44 221 HIS A C 1
ATOM 1758 O O . HIS A 1 221 ? 5.665 11.486 -14.394 1.00 83.44 221 HIS A O 1
ATOM 1764 N N . MET A 1 222 ? 5.322 9.782 -12.972 1.00 83.81 222 MET A N 1
ATOM 1765 C CA . MET A 1 222 ? 6.236 8.844 -13.612 1.00 83.81 222 MET A CA 1
ATOM 1766 C C . MET A 1 222 ? 5.849 8.544 -15.055 1.00 83.81 222 MET A C 1
ATOM 1768 O O . MET A 1 222 ? 6.726 8.473 -15.909 1.00 83.81 222 MET A O 1
ATOM 1772 N N . HIS A 1 223 ? 4.555 8.443 -15.361 1.00 80.00 223 HIS A N 1
ATOM 1773 C CA . HIS A 1 223 ? 4.099 8.293 -16.740 1.00 80.00 223 HIS A CA 1
ATOM 1774 C C . HIS A 1 223 ? 4.515 9.484 -17.617 1.00 80.00 223 HIS A C 1
ATOM 1776 O O . HIS A 1 223 ? 4.986 9.288 -18.734 1.00 80.00 223 HIS A O 1
ATOM 1782 N N . SER A 1 224 ? 4.407 10.711 -17.095 1.00 80.88 224 SER A N 1
ATOM 1783 C CA . SER A 1 224 ? 4.857 11.916 -17.802 1.00 80.88 224 SER A CA 1
ATOM 1784 C C . SER A 1 224 ? 6.378 11.971 -17.959 1.00 80.88 224 SER A C 1
ATOM 1786 O O . SER A 1 224 ? 6.854 12.417 -18.996 1.00 80.88 224 SER A O 1
ATOM 1788 N N . VAL A 1 225 ? 7.144 11.518 -16.960 1.00 79.12 225 VAL A N 1
ATOM 1789 C CA . VAL A 1 225 ? 8.613 11.456 -17.043 1.00 79.12 225 VAL A CA 1
ATOM 1790 C C . VAL A 1 225 ? 9.054 10.424 -18.085 1.00 79.12 225 VAL A C 1
ATOM 1792 O O . VAL A 1 225 ? 9.917 10.710 -18.908 1.00 79.12 225 VAL A O 1
ATOM 1795 N N . MET A 1 226 ? 8.418 9.251 -18.107 1.00 79.19 226 MET A N 1
ATOM 1796 C CA . MET A 1 226 ? 8.724 8.190 -19.072 1.00 79.19 226 MET A CA 1
ATOM 1797 C C . MET A 1 226 ? 8.438 8.595 -20.523 1.00 79.19 226 MET A C 1
ATOM 1799 O O . MET A 1 226 ? 9.066 8.058 -21.431 1.00 79.19 226 MET A O 1
ATOM 1803 N N . GLU A 1 227 ? 7.523 9.538 -20.765 1.00 79.31 227 GLU A N 1
ATOM 1804 C CA . GLU A 1 227 ? 7.251 10.069 -22.108 1.00 79.31 227 GLU A CA 1
ATOM 1805 C C . GLU A 1 227 ? 8.481 10.749 -22.731 1.00 79.31 227 GLU A C 1
ATOM 1807 O O . GLU A 1 227 ? 8.696 10.616 -23.933 1.00 79.31 227 GLU A O 1
ATOM 1812 N N . TYR A 1 228 ? 9.357 11.370 -21.931 1.00 74.81 228 TYR A N 1
ATOM 1813 C CA . TYR A 1 228 ? 10.600 11.979 -22.431 1.00 74.81 228 TYR A CA 1
ATOM 1814 C C . TYR A 1 228 ? 11.630 10.958 -22.933 1.00 74.81 228 TYR A C 1
ATOM 1816 O O . TYR A 1 228 ? 12.542 11.326 -23.671 1.00 74.81 228 TYR A O 1
ATOM 1824 N N . CYS A 1 229 ? 11.495 9.687 -22.548 1.00 71.62 229 CYS A N 1
ATOM 1825 C CA . CYS A 1 229 ? 12.406 8.609 -22.933 1.00 71.62 229 CYS A CA 1
ATOM 1826 C C . CYS A 1 229 ? 11.828 7.690 -24.023 1.00 71.62 229 CYS A C 1
ATOM 1828 O O . CYS A 1 229 ? 12.494 6.736 -24.428 1.00 71.62 229 CYS A O 1
ATOM 1830 N N . GLN A 1 230 ? 10.601 7.940 -24.496 1.00 71.00 230 GLN A N 1
ATOM 1831 C CA . GLN A 1 230 ? 9.990 7.144 -25.560 1.00 71.00 230 GLN A CA 1
ATOM 1832 C C . GLN A 1 230 ? 10.634 7.490 -26.906 1.00 71.00 230 GLN A C 1
ATOM 1834 O O . GLN A 1 230 ? 10.516 8.604 -27.407 1.00 71.00 230 GLN A O 1
ATOM 1839 N N . ILE A 1 231 ? 11.307 6.509 -27.504 1.00 60.56 231 ILE A N 1
ATOM 1840 C CA . ILE A 1 231 ? 11.728 6.571 -28.904 1.00 60.56 231 ILE A CA 1
ATOM 1841 C C . ILE A 1 231 ? 10.495 6.204 -29.738 1.00 60.56 231 ILE A C 1
ATOM 1843 O O . ILE A 1 231 ? 9.908 5.145 -29.509 1.00 60.56 231 ILE A O 1
ATOM 1847 N N . ASP A 1 232 ? 10.081 7.087 -30.655 1.00 50.22 232 ASP A N 1
ATOM 1848 C CA . ASP A 1 232 ? 8.880 6.943 -31.494 1.00 50.22 232 ASP A CA 1
ATOM 1849 C C . ASP A 1 232 ? 8.708 5.504 -32.022 1.00 50.22 232 ASP A C 1
ATOM 1851 O O . ASP A 1 232 ? 9.414 5.074 -32.937 1.00 50.22 232 ASP A O 1
ATOM 1855 N N . GLY A 1 233 ? 7.759 4.749 -31.452 1.00 52.97 233 GLY A N 1
ATOM 1856 C CA . GLY A 1 233 ? 7.411 3.409 -31.940 1.00 52.97 233 GLY A CA 1
ATOM 1857 C C . GLY A 1 233 ? 6.849 2.422 -30.918 1.00 52.97 233 GLY A C 1
ATOM 1858 O O . GLY A 1 233 ? 6.093 1.538 -31.313 1.00 52.97 233 GLY A O 1
ATOM 1859 N N . GLU A 1 234 ? 7.136 2.568 -29.624 1.00 47.34 234 GLU A N 1
ATOM 1860 C CA . GLU A 1 234 ? 6.656 1.626 -28.601 1.00 47.34 234 GLU A CA 1
ATOM 1861 C C . GLU A 1 234 ? 6.037 2.371 -27.415 1.00 47.34 234 GLU A C 1
ATOM 1863 O O . GLU A 1 234 ? 6.694 2.662 -26.420 1.00 47.34 234 GLU A O 1
ATOM 1868 N N . SER A 1 235 ? 4.737 2.677 -27.503 1.00 46.34 235 SER A N 1
ATOM 1869 C CA . SER A 1 235 ? 3.969 2.984 -26.296 1.00 46.34 235 SER A CA 1
ATOM 1870 C C . SER A 1 235 ? 3.532 1.662 -25.658 1.00 46.34 235 SER A C 1
ATOM 1872 O O . SER A 1 235 ? 2.763 0.936 -26.299 1.00 46.34 235 SER A O 1
ATOM 1874 N N . PRO A 1 236 ? 3.933 1.329 -24.422 1.00 49.69 236 PRO A N 1
ATOM 1875 C CA . PRO A 1 236 ? 3.216 0.318 -23.666 1.00 49.69 236 PRO A CA 1
ATOM 1876 C C . PRO A 1 236 ? 1.833 0.899 -23.340 1.00 49.69 236 PRO A C 1
ATOM 1878 O O . PRO A 1 236 ? 1.735 1.941 -22.695 1.00 49.69 236 PRO A O 1
ATOM 1881 N N . ASP A 1 237 ? 0.792 0.278 -23.901 1.00 50.34 237 ASP A N 1
ATOM 1882 C CA . ASP A 1 237 ? -0.641 0.468 -23.643 1.00 50.34 237 ASP A CA 1
ATOM 1883 C C . ASP A 1 237 ? -1.008 1.676 -22.768 1.00 50.34 237 ASP A C 1
ATOM 1885 O O . ASP A 1 237 ? -1.078 1.588 -21.545 1.00 50.34 237 ASP A O 1
ATOM 1889 N N . LYS A 1 238 ? -1.302 2.811 -23.406 1.00 43.69 238 LYS A N 1
ATOM 1890 C CA . LYS A 1 238 ? -1.916 3.979 -22.760 1.00 43.69 238 LYS A CA 1
ATOM 1891 C C . LYS A 1 238 ? -3.297 3.608 -22.181 1.00 43.69 238 LYS A C 1
ATOM 1893 O O . LYS A 1 238 ? -4.232 3.458 -22.973 1.00 43.69 238 LYS A O 1
ATOM 1898 N N . PRO A 1 239 ? -3.536 3.599 -20.853 1.00 43.31 239 PRO A N 1
ATOM 1899 C CA . PRO A 1 239 ? -4.880 3.739 -20.323 1.00 43.31 239 PRO A CA 1
ATOM 1900 C C . PRO A 1 239 ? -5.136 5.240 -20.160 1.00 43.31 239 PRO A C 1
ATOM 1902 O O . PRO A 1 239 ? -4.982 5.816 -19.084 1.00 43.31 239 PRO A O 1
ATOM 1905 N N . VAL A 1 240 ? -5.490 5.914 -21.255 1.00 44.69 240 VAL A N 1
ATOM 1906 C CA . VAL A 1 240 ? -5.981 7.295 -21.182 1.00 44.69 240 VAL A CA 1
ATOM 1907 C C . VAL A 1 240 ? -7.414 7.234 -20.662 1.00 44.69 240 VAL A C 1
ATOM 1909 O O . VAL A 1 240 ? -8.353 7.020 -21.424 1.00 44.69 240 VAL A O 1
ATOM 1912 N N . CYS A 1 241 ? -7.594 7.417 -19.357 1.00 40.06 241 CYS A N 1
ATOM 1913 C CA . CYS A 1 241 ? -8.875 7.852 -18.810 1.00 40.06 241 CYS A CA 1
ATOM 1914 C C . CYS A 1 241 ? -8.880 9.390 -18.802 1.00 40.06 241 CYS A C 1
ATOM 1916 O O . CYS A 1 241 ? -8.292 9.985 -17.896 1.00 40.06 241 CYS A O 1
ATOM 1918 N N . PRO A 1 242 ? -9.507 10.072 -19.780 1.00 43.19 242 PRO A N 1
ATOM 1919 C CA . PRO A 1 242 ? -9.758 11.499 -19.638 1.00 43.19 242 PRO A CA 1
ATOM 1920 C C . PRO A 1 242 ? -10.731 11.716 -18.464 1.00 43.19 242 PRO A C 1
ATOM 1922 O O . PRO A 1 242 ? -11.589 10.860 -18.222 1.00 43.19 242 PRO A O 1
ATOM 1925 N N . PRO A 1 243 ? -10.648 12.841 -17.731 1.00 42.62 243 PRO A N 1
ATOM 1926 C CA . PRO A 1 243 ? -11.609 13.157 -16.682 1.00 42.62 243 PRO A CA 1
ATOM 1927 C C . PRO A 1 243 ? -12.991 13.377 -17.311 1.00 42.62 243 PRO A C 1
ATOM 1929 O O . PRO A 1 243 ? -13.315 14.448 -17.823 1.00 42.62 243 PRO A O 1
ATOM 1932 N N . LEU A 1 244 ? -13.818 12.333 -17.297 1.00 48.22 244 LEU A N 1
ATOM 1933 C CA . LEU A 1 244 ? -15.227 12.406 -17.656 1.00 48.22 244 LEU A CA 1
ATOM 1934 C C . LEU A 1 244 ? -15.958 13.194 -16.564 1.00 48.22 244 LEU A C 1
ATOM 1936 O O . LEU A 1 244 ? -16.299 12.654 -15.516 1.00 48.22 244 LEU A O 1
ATOM 1940 N N . LYS A 1 245 ? -16.237 14.478 -16.816 1.00 48.50 245 LYS A N 1
ATOM 1941 C CA . LYS A 1 245 ? -17.236 15.241 -16.054 1.00 48.50 245 LYS A CA 1
ATOM 1942 C C . LYS A 1 245 ? -18.636 14.741 -16.436 1.00 48.50 245 LYS A C 1
ATOM 1944 O O . LYS A 1 245 ? -19.320 15.354 -17.249 1.00 48.50 245 LYS A O 1
ATOM 1949 N N . GLN A 1 246 ? -19.038 13.590 -15.904 1.00 58.72 246 GLN A N 1
ATOM 1950 C CA . GLN A 1 246 ? -20.411 13.087 -15.988 1.00 58.72 246 GLN A CA 1
ATOM 1951 C C . GLN A 1 246 ? -21.087 13.243 -14.627 1.00 58.72 246 GLN A C 1
ATOM 1953 O O . GLN A 1 246 ? -20.622 12.688 -13.635 1.00 58.72 246 GLN A O 1
ATOM 1958 N N . SER A 1 247 ? -22.187 13.996 -14.580 1.00 58.53 247 SER A N 1
ATOM 1959 C CA . SER A 1 247 ? -23.041 14.079 -13.397 1.00 58.53 247 SER A CA 1
ATOM 1960 C C . SER A 1 247 ? -23.973 12.868 -13.340 1.00 58.53 247 SER A C 1
ATOM 1962 O O . SER A 1 247 ? -24.517 12.431 -14.357 1.00 58.53 247 SER A O 1
ATOM 1964 N N . ILE A 1 248 ? -24.157 12.306 -12.145 1.00 67.19 248 ILE A N 1
ATOM 1965 C CA . ILE A 1 248 ? -25.109 11.222 -11.902 1.00 67.19 248 ILE A CA 1
ATOM 1966 C C . ILE A 1 248 ? -26.225 11.712 -10.987 1.00 67.19 248 ILE A C 1
ATOM 1968 O O . ILE A 1 248 ? -25.984 12.339 -9.961 1.00 67.19 248 ILE A O 1
ATOM 1972 N N . THR A 1 249 ? -27.463 11.373 -11.330 1.00 70.75 249 THR A N 1
ATOM 1973 C CA . THR A 1 249 ? -28.598 11.538 -10.420 1.00 70.75 249 THR A CA 1
ATOM 1974 C C . THR A 1 249 ? -28.655 10.323 -9.505 1.00 70.75 249 THR A C 1
ATOM 1976 O O . THR A 1 249 ? -28.999 9.232 -9.962 1.00 70.75 249 THR A O 1
ATOM 1979 N N . LEU A 1 250 ? -28.295 10.462 -8.233 1.00 73.69 250 LEU A N 1
ATOM 1980 C CA . LEU A 1 250 ? -28.486 9.410 -7.232 1.00 73.69 250 LEU A CA 1
ATOM 1981 C C . LEU A 1 250 ? -29.900 9.507 -6.634 1.00 73.69 250 LEU A C 1
ATOM 1983 O O . LEU A 1 250 ? -30.471 10.593 -6.607 1.00 73.69 250 LEU A O 1
ATOM 1987 N N . PRO A 1 251 ? -30.499 8.388 -6.185 1.00 72.88 251 PRO A N 1
ATOM 1988 C CA . PRO A 1 251 ? -31.839 8.401 -5.591 1.00 72.88 251 PRO A CA 1
ATOM 1989 C C . PRO A 1 251 ? -31.877 9.035 -4.189 1.00 72.88 251 PRO A C 1
ATOM 1991 O O . PRO A 1 251 ? -32.948 9.141 -3.604 1.00 72.88 251 PRO A O 1
ATOM 1994 N N . GLY A 1 252 ? -30.721 9.426 -3.657 1.00 75.31 252 GLY A N 1
ATOM 1995 C CA . GLY A 1 252 ? -30.559 10.102 -2.381 1.00 75.31 252 GLY A CA 1
ATOM 1996 C C . GLY A 1 252 ? -29.180 10.744 -2.296 1.00 75.31 252 GLY A C 1
ATOM 1997 O O . GLY A 1 252 ? -28.365 10.613 -3.214 1.00 75.31 252 GLY A O 1
ATOM 1998 N N . GLU A 1 253 ? -28.924 11.428 -1.187 1.00 78.44 253 GLU A N 1
ATOM 1999 C CA . GLU A 1 253 ? -27.667 12.138 -0.972 1.00 78.44 253 GLU A CA 1
ATOM 2000 C C . GLU A 1 253 ? -26.530 11.163 -0.608 1.00 78.44 253 GLU A C 1
ATOM 2002 O O . GLU A 1 253 ? -26.681 10.386 0.349 1.00 78.44 253 GLU A O 1
ATOM 2007 N N . PRO A 1 254 ? -25.417 11.156 -1.366 1.00 81.75 254 PRO A N 1
ATOM 2008 C CA . PRO A 1 254 ? -24.261 10.319 -1.073 1.00 81.75 254 PRO A CA 1
ATOM 2009 C C . PRO A 1 254 ? -23.534 10.817 0.175 1.00 81.75 254 PRO A C 1
ATOM 2011 O O . PRO A 1 254 ? -23.290 12.008 0.323 1.00 81.75 254 PRO A O 1
ATOM 2014 N N . ARG A 1 255 ? -23.154 9.892 1.058 1.00 78.31 255 ARG A N 1
ATOM 2015 C CA . ARG A 1 255 ? -22.433 10.201 2.302 1.00 78.31 255 ARG A CA 1
ATOM 2016 C C . ARG A 1 255 ? -21.039 9.585 2.350 1.00 78.31 255 ARG A C 1
ATOM 2018 O O . ARG A 1 255 ? -20.113 10.202 2.853 1.00 78.31 255 ARG A O 1
ATOM 2025 N N . TYR A 1 256 ? -20.890 8.374 1.820 1.00 81.12 256 TYR A N 1
ATOM 2026 C CA . TYR A 1 256 ? -19.595 7.702 1.711 1.00 81.12 256 TYR A CA 1
ATOM 2027 C C . TYR A 1 256 ? -19.488 7.008 0.364 1.00 81.12 256 TYR A C 1
ATOM 2029 O O . TYR A 1 256 ? -20.481 6.491 -0.152 1.00 81.12 256 TYR A O 1
ATOM 2037 N N . LEU A 1 257 ? -18.280 6.963 -0.184 1.00 87.75 257 LEU A N 1
ATOM 2038 C CA . LEU A 1 257 ? -17.992 6.296 -1.444 1.00 87.75 257 LEU A CA 1
ATOM 2039 C C . LEU A 1 257 ? -16.705 5.482 -1.339 1.00 87.75 257 LEU A C 1
ATOM 2041 O O . LEU A 1 257 ? -15.782 5.851 -0.620 1.00 87.75 257 LEU A O 1
ATOM 2045 N N . THR A 1 258 ? -16.643 4.365 -2.053 1.00 84.25 258 THR A N 1
ATOM 2046 C CA . THR A 1 258 ? -15.419 3.573 -2.192 1.00 84.25 258 THR A CA 1
ATOM 2047 C C . THR A 1 258 ? -15.381 2.901 -3.560 1.00 84.25 258 THR A C 1
ATOM 2049 O O . THR A 1 258 ? -16.424 2.638 -4.160 1.00 84.25 258 THR A O 1
ATOM 2052 N N . LEU A 1 259 ? -14.183 2.646 -4.080 1.00 84.81 259 LEU A N 1
ATOM 2053 C CA . LEU A 1 259 ? -13.980 2.070 -5.404 1.00 84.81 259 LEU A CA 1
ATOM 2054 C C . LEU A 1 259 ? -13.559 0.609 -5.283 1.00 84.81 259 LEU A C 1
ATOM 2056 O O . LEU A 1 259 ? -12.580 0.301 -4.607 1.00 84.81 259 LEU A O 1
ATOM 2060 N N . CYS A 1 260 ? -14.263 -0.262 -6.000 1.00 82.88 260 CYS A N 1
ATOM 2061 C CA . CYS A 1 260 ? -13.886 -1.649 -6.199 1.00 82.88 260 CYS A CA 1
ATOM 2062 C C . CYS A 1 260 ? -13.371 -1.855 -7.626 1.00 82.88 260 CYS A C 1
ATOM 2064 O O . CYS A 1 260 ? -14.133 -1.801 -8.597 1.00 82.88 260 CYS A O 1
ATOM 2066 N N . THR A 1 261 ? -12.068 -2.085 -7.761 1.00 80.81 261 THR A N 1
ATOM 2067 C CA . THR A 1 261 ? -11.406 -2.309 -9.055 1.00 80.81 261 THR A CA 1
ATOM 2068 C C . THR A 1 261 ? -11.381 -3.771 -9.476 1.00 80.81 261 THR A C 1
ATOM 2070 O O . THR A 1 261 ? -11.012 -4.054 -10.609 1.00 80.81 261 THR A O 1
ATOM 2073 N N . ASN A 1 262 ? -11.807 -4.691 -8.606 1.00 77.25 262 ASN A N 1
ATOM 2074 C CA . ASN A 1 262 ? -11.856 -6.119 -8.890 1.00 77.25 262 ASN A CA 1
ATOM 2075 C C . ASN A 1 262 ? -13.187 -6.731 -8.429 1.00 77.25 262 ASN A C 1
ATOM 2077 O O . ASN A 1 262 ? -13.315 -7.198 -7.299 1.00 77.25 262 ASN A O 1
ATOM 2081 N N . THR A 1 263 ? -14.169 -6.781 -9.329 1.00 75.81 263 THR A N 1
ATOM 2082 C CA . THR A 1 263 ? -15.492 -7.395 -9.098 1.00 75.81 263 THR A CA 1
ATOM 2083 C C . THR A 1 263 ? -15.585 -8.835 -9.620 1.00 75.81 263 THR A C 1
ATOM 2085 O 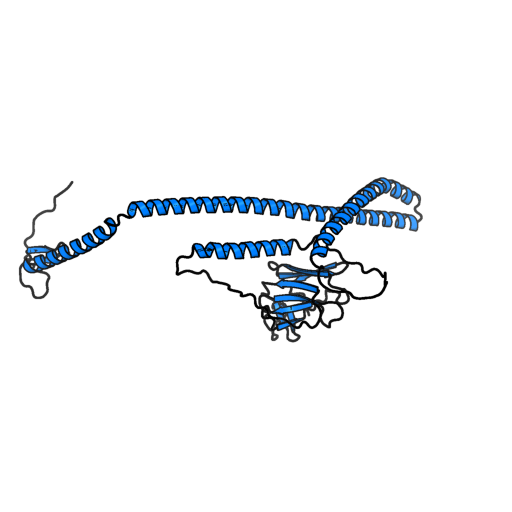O . THR A 1 263 ? -16.679 -9.391 -9.735 1.00 75.81 263 THR A O 1
ATOM 2088 N N . SER A 1 264 ? -14.448 -9.459 -9.942 1.00 74.62 264 SER A N 1
ATOM 2089 C CA . SER A 1 264 ? -14.394 -10.825 -10.469 1.00 74.62 264 SER A CA 1
ATOM 2090 C C . SER A 1 264 ? -15.034 -11.818 -9.499 1.00 74.62 264 SER A C 1
ATOM 2092 O O . SER A 1 264 ? -14.691 -11.835 -8.322 1.00 74.62 264 SER A O 1
ATOM 2094 N N . GLY A 1 265 ? -15.943 -12.664 -9.991 1.00 71.50 265 GLY A N 1
ATOM 2095 C CA . GLY A 1 265 ? -16.654 -13.646 -9.161 1.00 71.50 265 GLY A CA 1
ATOM 2096 C C . GLY A 1 265 ? -17.970 -13.150 -8.550 1.00 71.50 265 GLY A C 1
ATOM 2097 O O . GLY A 1 265 ? -18.637 -13.930 -7.865 1.00 71.50 265 GLY A O 1
ATOM 2098 N N . TYR A 1 266 ? -18.383 -11.914 -8.850 1.00 77.19 266 TYR A N 1
ATOM 2099 C CA . TYR A 1 266 ? -19.668 -11.341 -8.447 1.00 77.19 266 TYR A CA 1
ATOM 2100 C C . TYR A 1 266 ? -20.512 -10.984 -9.663 1.00 77.19 266 TYR A C 1
ATOM 2102 O O . TYR A 1 266 ? -20.013 -10.512 -10.687 1.00 77.19 266 TYR A O 1
ATOM 2110 N N . VAL A 1 267 ? -21.818 -11.177 -9.534 1.00 78.06 267 VAL A N 1
ATOM 2111 C CA . VAL A 1 267 ? -22.792 -10.861 -10.575 1.00 78.06 267 VAL A CA 1
ATOM 2112 C C . VAL A 1 267 ? -24.004 -10.178 -9.971 1.00 78.06 267 VAL A C 1
ATOM 2114 O O . VAL A 1 267 ? -24.230 -10.193 -8.767 1.00 78.06 267 VAL A O 1
ATOM 2117 N N . CYS A 1 268 ? -24.797 -9.552 -10.819 1.00 78.94 268 CYS A N 1
ATOM 2118 C CA . CYS A 1 268 ? -26.064 -8.971 -10.451 1.0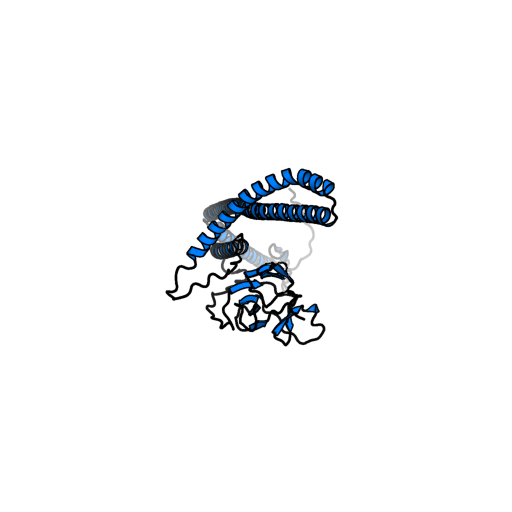0 78.94 268 CYS A CA 1
ATOM 2119 C C . CYS A 1 268 ? -27.197 -9.927 -10.835 1.00 78.94 268 CYS A C 1
ATOM 2121 O O . CYS A 1 268 ? -27.272 -10.387 -11.981 1.00 78.94 268 CYS A O 1
ATOM 2123 N N . ASN A 1 269 ? -28.061 -10.246 -9.874 1.00 77.56 269 ASN A N 1
ATOM 2124 C CA . ASN A 1 269 ? -29.256 -11.045 -10.115 1.00 77.56 269 ASN A CA 1
ATOM 2125 C C . ASN A 1 269 ? -30.353 -10.207 -10.806 1.00 77.56 269 ASN A C 1
ATOM 2127 O O . ASN A 1 269 ? -30.191 -9.018 -11.075 1.00 77.56 269 ASN A O 1
ATOM 2131 N N . MET A 1 270 ? -31.495 -10.825 -11.113 1.00 76.94 270 MET A N 1
ATOM 2132 C CA . MET A 1 270 ? -32.589 -10.147 -11.823 1.00 76.94 270 MET A CA 1
ATOM 2133 C C . MET A 1 270 ? -33.314 -9.063 -11.008 1.00 76.94 270 MET A C 1
ATOM 2135 O O . MET A 1 270 ? -34.037 -8.264 -11.595 1.00 76.94 270 MET A O 1
ATOM 2139 N N . ASN A 1 271 ? -33.079 -8.992 -9.695 1.00 73.56 271 ASN A N 1
ATOM 2140 C CA . ASN A 1 271 ? -33.609 -7.951 -8.807 1.00 73.56 271 ASN A CA 1
ATOM 2141 C C . ASN A 1 271 ? -32.623 -6.781 -8.632 1.00 73.56 271 ASN A C 1
ATOM 2143 O O . ASN A 1 271 ? -32.706 -6.038 -7.653 1.00 73.56 271 ASN A O 1
ATOM 2147 N N . ASP A 1 272 ? -31.656 -6.657 -9.543 1.00 73.31 272 ASP A N 1
ATOM 2148 C CA . ASP A 1 272 ? -30.548 -5.707 -9.488 1.00 73.31 272 ASP A CA 1
ATOM 2149 C C . ASP A 1 272 ? -29.731 -5.784 -8.180 1.00 73.31 272 ASP A C 1
ATOM 2151 O O . ASP A 1 272 ? -29.112 -4.801 -7.772 1.00 73.31 272 ASP A O 1
ATOM 2155 N N . CYS A 1 273 ? -29.705 -6.949 -7.518 1.00 76.31 273 CYS A N 1
ATOM 2156 C CA . CYS A 1 273 ? -28.919 -7.180 -6.306 1.00 76.31 273 CYS A CA 1
ATOM 2157 C C . CYS A 1 273 ? -27.593 -7.874 -6.633 1.00 76.31 273 CYS A C 1
ATOM 2159 O O . CYS A 1 273 ? -27.546 -8.797 -7.450 1.00 76.31 273 CYS A O 1
ATOM 2161 N N . VAL A 1 274 ? -26.512 -7.423 -6.003 1.00 77.25 274 VAL A N 1
ATOM 2162 C CA . VAL A 1 274 ? -25.181 -8.043 -6.118 1.00 77.25 274 VAL A CA 1
ATOM 2163 C C . VAL A 1 274 ? -25.156 -9.368 -5.365 1.00 77.25 274 VAL A C 1
ATOM 2165 O O . VAL A 1 274 ? -25.543 -9.381 -4.205 1.00 77.25 274 VAL A O 1
ATOM 2168 N N . VAL A 1 275 ? -24.698 -10.440 -6.018 1.00 74.44 275 VAL A N 1
ATOM 2169 C CA . VAL A 1 275 ? -24.585 -11.807 -5.484 1.00 74.44 275 VAL A CA 1
ATOM 2170 C C . VAL A 1 275 ? -23.301 -12.497 -5.962 1.00 74.44 275 VAL A C 1
ATOM 2172 O O . VAL A 1 275 ? -22.701 -12.111 -6.969 1.00 74.44 275 VAL A O 1
ATOM 2175 N N . SER A 1 276 ? -22.882 -13.565 -5.279 1.00 75.88 276 SER A N 1
ATOM 2176 C CA . SER A 1 276 ? -21.772 -14.409 -5.745 1.00 75.88 276 SER A CA 1
ATOM 2177 C C . SER A 1 276 ? -22.118 -15.149 -7.043 1.00 75.88 276 SER A C 1
ATOM 2179 O O . SER A 1 276 ? -23.179 -15.751 -7.156 1.00 75.88 276 SER A O 1
ATOM 2181 N N . LEU A 1 277 ? -21.182 -15.235 -7.995 1.00 74.69 277 LEU A N 1
ATOM 2182 C CA . LEU A 1 277 ? -21.341 -16.069 -9.197 1.00 74.69 277 LEU A CA 1
ATOM 2183 C C . LEU A 1 277 ? -21.619 -17.546 -8.848 1.00 74.69 277 LEU A C 1
ATOM 2185 O O . LEU A 1 277 ? -22.312 -18.237 -9.588 1.00 74.69 277 LEU A O 1
ATOM 2189 N N . LYS A 1 278 ? -21.122 -18.028 -7.699 1.00 75.12 278 LYS A N 1
ATOM 2190 C CA . LYS A 1 278 ? -21.315 -19.414 -7.239 1.00 75.12 278 LYS A CA 1
ATOM 2191 C C . LYS A 1 278 ? -22.738 -19.705 -6.751 1.00 75.12 278 LYS A C 1
ATOM 2193 O O . LYS A 1 278 ? -23.153 -20.858 -6.803 1.00 75.12 278 LYS A O 1
ATOM 2198 N N . SER A 1 279 ? -23.472 -18.699 -6.265 1.00 70.62 279 SER A N 1
ATOM 2199 C CA . SER A 1 279 ? -24.850 -18.881 -5.780 1.00 70.62 279 SER A CA 1
ATOM 2200 C C . SER A 1 279 ? -25.874 -18.884 -6.918 1.00 70.62 279 SER A C 1
ATOM 2202 O O . SER A 1 279 ? -26.987 -19.384 -6.761 1.00 70.62 279 SER A O 1
ATOM 2204 N N . VAL A 1 280 ? -25.488 -18.407 -8.103 1.00 71.19 280 VAL A N 1
ATOM 2205 C CA . VAL A 1 280 ? -26.334 -18.353 -9.297 1.00 71.19 280 VAL A CA 1
ATOM 2206 C C . VAL A 1 280 ? -26.133 -19.622 -10.130 1.00 71.19 280 VAL A C 1
ATOM 2208 O O . VAL A 1 280 ? -25.623 -19.595 -11.243 1.00 71.19 280 VAL A O 1
ATOM 2211 N N . ALA A 1 281 ? -26.522 -20.772 -9.576 1.00 57.69 281 ALA A N 1
ATOM 2212 C CA . ALA A 1 281 ? -26.167 -22.084 -10.123 1.00 57.69 281 ALA A CA 1
ATOM 2213 C C . ALA A 1 281 ? -26.735 -22.407 -11.522 1.00 57.69 281 ALA A C 1
ATOM 2215 O O . ALA A 1 281 ? -26.295 -23.396 -12.089 1.00 57.69 281 ALA A O 1
ATOM 2216 N N . ASN A 1 282 ? -27.698 -21.635 -12.054 1.00 59.19 282 ASN A N 1
ATOM 2217 C CA . ASN A 1 282 ? -28.242 -21.730 -13.430 1.00 59.19 282 ASN A CA 1
ATOM 2218 C C . ASN A 1 282 ? -29.186 -20.558 -13.803 1.00 59.19 282 ASN A C 1
ATOM 2220 O O . ASN A 1 282 ? -29.922 -20.632 -14.787 1.00 59.19 282 ASN A O 1
ATOM 2224 N N . ALA A 1 283 ? -29.237 -19.493 -12.998 1.00 67.44 283 ALA A N 1
ATOM 2225 C CA . ALA A 1 283 ? -30.130 -18.368 -13.257 1.00 67.44 283 ALA A CA 1
ATOM 2226 C C . ALA A 1 283 ? -29.444 -17.326 -14.146 1.00 67.44 283 ALA A C 1
ATOM 2228 O O . ALA A 1 283 ? -28.232 -17.139 -14.109 1.00 67.44 283 ALA A O 1
ATOM 2229 N N . SER A 1 284 ? -30.233 -16.633 -14.956 1.00 74.06 284 SER A N 1
ATOM 2230 C CA . SER A 1 284 ? -29.761 -15.510 -15.759 1.00 74.06 284 SER A CA 1
ATOM 2231 C C . SER A 1 284 ? -29.240 -14.390 -14.852 1.00 74.06 284 SER A C 1
ATOM 2233 O O . SER A 1 284 ? -29.971 -13.917 -13.979 1.00 74.06 284 SER A O 1
ATOM 2235 N N . TYR A 1 285 ? -28.005 -13.954 -15.083 1.00 79.62 285 TYR A N 1
ATOM 2236 C CA . TYR A 1 285 ? -27.337 -12.893 -14.332 1.00 79.62 285 TYR A CA 1
ATOM 2237 C C . TYR A 1 285 ? -26.758 -11.831 -15.266 1.00 79.62 285 TYR A C 1
ATOM 2239 O O . TYR A 1 285 ? -26.672 -12.020 -16.482 1.00 79.62 285 TYR A O 1
ATOM 2247 N N . ARG A 1 286 ? -26.342 -10.702 -14.690 1.00 79.06 286 ARG A N 1
ATOM 2248 C CA . ARG A 1 286 ? -25.557 -9.677 -15.385 1.00 79.06 286 ARG A CA 1
ATOM 2249 C C . ARG A 1 286 ? -24.212 -9.518 -14.707 1.00 79.06 286 ARG A C 1
ATOM 2251 O O . ARG A 1 286 ? -24.134 -9.515 -13.486 1.00 79.06 286 ARG A O 1
ATOM 2258 N N . GLU A 1 287 ? -23.158 -9.352 -15.486 1.00 78.19 287 GLU A N 1
ATOM 2259 C CA . GLU A 1 287 ? -21.837 -9.086 -14.924 1.00 78.19 287 GLU A CA 1
ATOM 2260 C C . GLU A 1 287 ? -21.790 -7.713 -14.249 1.00 78.19 287 GLU A C 1
ATOM 2262 O O . GLU A 1 287 ? -22.350 -6.725 -14.751 1.00 78.19 287 GLU A O 1
ATOM 2267 N N . LEU A 1 288 ? -21.110 -7.664 -13.102 1.00 77.19 288 LEU A N 1
ATOM 2268 C CA . LEU A 1 288 ? -20.806 -6.414 -12.425 1.00 77.19 288 LEU A CA 1
ATOM 2269 C C . LEU A 1 288 ? -19.714 -5.668 -13.201 1.00 77.19 288 LEU A C 1
ATOM 2271 O O . LEU A 1 288 ? -18.664 -6.242 -13.487 1.00 77.19 288 LEU A O 1
ATOM 2275 N N . PRO A 1 289 ? -19.941 -4.393 -13.546 1.00 73.81 289 PRO A N 1
ATOM 2276 C CA . PRO A 1 289 ? -18.976 -3.599 -14.284 1.00 73.81 289 PRO A CA 1
ATOM 2277 C C . PRO A 1 289 ? -17.700 -3.398 -13.464 1.00 73.81 289 PRO A C 1
ATOM 2279 O O . PRO A 1 289 ? -17.754 -3.101 -12.275 1.00 73.81 289 PRO A O 1
ATOM 2282 N N . MET A 1 290 ? -16.549 -3.511 -14.114 1.00 70.56 290 MET A N 1
ATOM 2283 C CA . MET A 1 290 ? -15.256 -3.248 -13.495 1.00 70.56 290 MET A CA 1
ATOM 2284 C C . MET A 1 290 ? -14.671 -1.962 -14.106 1.00 70.56 290 MET A C 1
ATOM 2286 O O . MET A 1 290 ? -14.555 -1.899 -15.332 1.00 70.56 290 MET A O 1
ATOM 2290 N N . PRO A 1 291 ? -14.337 -0.927 -13.311 1.00 78.00 291 PRO A N 1
ATOM 2291 C CA . PRO A 1 291 ? -14.513 -0.829 -11.859 1.00 78.00 291 PRO A CA 1
ATOM 2292 C C . PRO A 1 291 ? -15.955 -0.444 -11.439 1.00 78.00 291 PRO A C 1
ATOM 2294 O O . PRO A 1 291 ? -16.704 0.175 -12.205 1.00 78.00 291 PRO A O 1
ATOM 2297 N N . THR A 1 292 ? -16.338 -0.797 -10.204 1.00 83.38 292 THR A N 1
ATOM 2298 C CA . THR A 1 292 ? -17.621 -0.431 -9.565 1.00 83.38 292 THR A CA 1
ATOM 2299 C C . THR A 1 292 ? -17.378 0.530 -8.402 1.00 83.38 292 THR A C 1
ATOM 2301 O O . THR A 1 292 ? -16.539 0.279 -7.544 1.00 83.38 292 THR A O 1
ATOM 2304 N N . ILE A 1 293 ? -18.145 1.616 -8.343 1.00 86.38 293 ILE A N 1
ATOM 2305 C CA . ILE A 1 293 ? -18.165 2.566 -7.227 1.00 86.38 293 ILE A CA 1
ATOM 2306 C C . ILE A 1 293 ? -19.293 2.161 -6.281 1.00 86.38 293 ILE A C 1
ATOM 2308 O O . ILE A 1 293 ? -20.450 2.105 -6.693 1.00 86.38 293 ILE A O 1
ATOM 2312 N N . PHE A 1 294 ? -18.984 1.904 -5.016 1.00 86.62 294 PHE A N 1
ATOM 2313 C CA . PHE A 1 294 ? -19.995 1.717 -3.983 1.00 86.62 294 PHE A CA 1
ATOM 2314 C C . PHE A 1 294 ? -20.284 3.042 -3.293 1.00 86.62 294 PHE A C 1
ATOM 2316 O O . PHE A 1 294 ? -19.362 3.748 -2.895 1.00 86.62 294 PHE A O 1
ATOM 2323 N N . VAL A 1 295 ? -21.563 3.370 -3.148 1.00 86.75 295 VAL A N 1
ATOM 2324 C CA . VAL A 1 295 ? -22.043 4.630 -2.584 1.00 86.75 295 VAL A CA 1
ATOM 2325 C C . VAL A 1 295 ? -23.032 4.326 -1.468 1.00 86.75 295 VAL A C 1
ATOM 2327 O O . VAL A 1 295 ? -24.061 3.692 -1.705 1.00 86.75 295 VAL A O 1
ATOM 2330 N N . ALA A 1 296 ? -22.727 4.791 -0.261 1.00 85.38 296 ALA A N 1
ATOM 2331 C CA . ALA A 1 296 ? -23.654 4.796 0.860 1.00 85.38 296 ALA A CA 1
ATOM 2332 C C . ALA A 1 296 ? -24.486 6.084 0.836 1.00 85.38 296 ALA A C 1
ATOM 2334 O O . ALA A 1 296 ? -23.928 7.180 0.750 1.00 85.38 296 ALA A O 1
ATOM 2335 N N . LEU A 1 297 ? -25.808 5.948 0.923 1.00 82.62 297 LEU A N 1
ATOM 2336 C CA . LEU A 1 297 ? -26.757 7.062 0.925 1.00 82.62 297 LEU A CA 1
ATOM 2337 C C . LEU A 1 297 ? -27.260 7.365 2.341 1.00 82.62 297 LEU A C 1
ATOM 2339 O O . LEU A 1 297 ? -27.262 6.497 3.217 1.00 82.62 297 LEU A O 1
ATOM 2343 N N . ARG A 1 298 ? -27.716 8.601 2.564 1.00 74.50 298 ARG A N 1
ATOM 2344 C CA . ARG A 1 298 ? -28.316 9.028 3.838 1.00 74.50 298 ARG A CA 1
ATOM 2345 C C . ARG A 1 298 ? -29.570 8.189 4.202 1.00 74.50 298 ARG A C 1
ATOM 2347 O O . ARG A 1 298 ? -30.351 7.847 3.304 1.00 74.50 298 ARG A O 1
ATOM 2354 N N . PRO A 1 299 ? -29.801 7.889 5.502 1.00 64.06 299 PRO A N 1
ATOM 2355 C CA . PRO A 1 299 ? -31.026 7.243 5.986 1.00 64.06 299 PRO A CA 1
ATOM 2356 C C . PRO A 1 299 ? -32.299 7.960 5.516 1.00 64.06 299 PRO A C 1
ATOM 2358 O O . PRO A 1 299 ? -32.384 9.179 5.625 1.00 64.06 299 PRO A O 1
ATOM 2361 N N . GLY A 1 300 ? -33.267 7.208 4.975 1.00 59.06 300 GLY A N 1
ATOM 2362 C CA . GLY A 1 300 ? -34.526 7.728 4.404 1.00 59.06 300 GLY A CA 1
ATOM 2363 C C . GLY A 1 300 ? -34.739 7.399 2.919 1.00 59.06 300 GLY A C 1
ATOM 2364 O O . GLY A 1 300 ? -35.858 7.481 2.418 1.00 59.06 300 GLY A O 1
ATOM 2365 N N . SER A 1 301 ? -33.689 6.962 2.219 1.00 57.72 301 SER A N 1
ATOM 2366 C CA . SER A 1 301 ? -33.776 6.462 0.839 1.00 57.72 301 SER A CA 1
ATOM 2367 C C . SER A 1 301 ? -34.104 4.963 0.808 1.00 57.72 301 SER A C 1
ATOM 2369 O O . SER A 1 301 ? -33.657 4.206 1.665 1.00 57.72 301 SER A O 1
ATOM 2371 N N . SER A 1 302 ? -34.816 4.494 -0.221 1.00 54.56 302 SER A N 1
ATOM 2372 C CA . SER A 1 302 ? -35.205 3.076 -0.392 1.00 54.56 302 SER A CA 1
ATOM 2373 C C . SER A 1 302 ? -34.034 2.098 -0.617 1.00 54.56 302 SER A C 1
ATOM 2375 O O . SER A 1 302 ? -34.243 0.896 -0.795 1.00 54.56 302 SER A O 1
ATOM 2377 N N . SER A 1 303 ? -32.790 2.582 -0.662 1.00 59.84 303 SER A N 1
ATOM 2378 C CA . SER A 1 303 ? -31.564 1.779 -0.747 1.00 59.84 303 SER A CA 1
ATOM 2379 C C . SER A 1 303 ? -30.413 2.559 -0.114 1.00 59.84 303 SER A C 1
ATOM 2381 O O . SER A 1 303 ? -30.080 3.640 -0.588 1.00 59.84 303 SER A O 1
ATOM 2383 N N . LEU A 1 304 ? -29.818 2.026 0.954 1.00 72.19 304 LEU A N 1
ATOM 2384 C CA . LEU A 1 304 ? -28.750 2.706 1.701 1.00 72.19 304 LEU A CA 1
ATOM 2385 C C . LEU A 1 304 ? -27.355 2.454 1.134 1.00 72.19 304 LEU A C 1
ATOM 2387 O O . LEU A 1 304 ? -26.435 3.198 1.454 1.00 72.19 304 LEU A O 1
ATOM 2391 N N . LEU A 1 305 ? -27.194 1.440 0.284 1.00 81.19 305 LEU A N 1
ATOM 2392 C CA . LEU A 1 305 ? -25.933 1.121 -0.370 1.00 81.19 305 LEU A CA 1
ATOM 2393 C C . LEU A 1 305 ? -26.178 0.750 -1.837 1.00 81.19 305 LEU A C 1
ATOM 2395 O O . LEU A 1 305 ? -26.997 -0.119 -2.151 1.00 81.19 305 LEU A O 1
ATOM 2399 N N . LEU A 1 306 ? -25.469 1.424 -2.738 1.00 83.62 306 LEU A N 1
ATOM 2400 C CA . LEU A 1 306 ? -25.578 1.245 -4.183 1.00 83.62 306 LEU A CA 1
ATOM 2401 C C . LEU A 1 306 ? -24.219 0.928 -4.793 1.00 83.62 306 LEU A C 1
ATOM 2403 O O . LEU A 1 306 ? -23.221 1.532 -4.424 1.00 83.62 306 LEU A O 1
ATOM 2407 N N . GLY A 1 307 ? -24.196 0.026 -5.766 1.00 82.62 307 GLY A N 1
ATOM 2408 C CA . GLY A 1 307 ? -23.081 -0.156 -6.687 1.00 82.62 307 GLY A CA 1
ATOM 2409 C C . GLY A 1 307 ? -23.371 0.604 -7.973 1.00 82.62 307 GLY A C 1
ATOM 2410 O O . GLY A 1 307 ? -24.464 0.497 -8.526 1.00 82.62 307 GLY A O 1
ATOM 2411 N N . VAL A 1 308 ? -22.412 1.376 -8.462 1.00 80.62 308 VAL A N 1
ATOM 2412 C CA . VAL A 1 308 ? -22.540 2.193 -9.666 1.00 80.62 308 VAL A CA 1
ATOM 2413 C C . VAL A 1 308 ? -21.388 1.864 -10.606 1.00 80.62 308 VAL A C 1
ATOM 2415 O O . VAL A 1 308 ? -20.227 1.829 -10.207 1.00 80.62 308 VAL A O 1
ATOM 2418 N N . SER A 1 309 ? -21.699 1.612 -11.874 1.00 77.44 309 SER A N 1
ATOM 2419 C CA . SER A 1 309 ? -20.684 1.444 -12.920 1.00 77.44 309 SER A CA 1
ATOM 2420 C C . SER A 1 309 ? -19.846 2.709 -13.098 1.00 77.44 309 SER A C 1
ATOM 2422 O O . SER A 1 309 ? -20.422 3.790 -13.080 1.00 77.44 309 SER A O 1
ATOM 2424 N N . PHE A 1 310 ? -18.560 2.596 -13.439 1.00 69.06 310 PHE A N 1
ATOM 2425 C CA . PHE A 1 310 ? -17.714 3.768 -13.727 1.00 69.06 310 PHE A CA 1
ATOM 2426 C C . PHE A 1 310 ? -18.230 4.669 -14.865 1.00 69.06 310 PHE A C 1
ATOM 2428 O O . PHE A 1 310 ? -18.078 5.882 -14.821 1.00 69.06 310 PHE A O 1
ATOM 2435 N N . ASN A 1 311 ? -18.909 4.098 -15.869 1.00 64.25 311 ASN A N 1
ATOM 2436 C CA . ASN A 1 311 ? -19.580 4.872 -16.926 1.00 64.25 311 ASN A CA 1
ATOM 2437 C C . ASN A 1 311 ? -20.950 5.438 -16.502 1.00 64.25 311 ASN A C 1
ATOM 2439 O O . ASN A 1 311 ? -21.701 5.924 -17.343 1.00 64.25 311 ASN A O 1
ATOM 2443 N N . MET A 1 312 ? -21.294 5.310 -15.218 1.00 64.56 312 MET A N 1
ATOM 2444 C CA . MET A 1 312 ? -22.458 5.885 -14.542 1.00 64.56 312 MET A CA 1
ATOM 2445 C C . MET A 1 312 ? -23.829 5.497 -15.125 1.00 64.56 312 MET A C 1
ATOM 2447 O O . MET A 1 312 ? -24.850 6.077 -14.759 1.00 64.56 312 MET A O 1
ATOM 2451 N N . ARG A 1 313 ? -23.889 4.482 -16.001 1.00 67.50 313 ARG A N 1
ATOM 2452 C CA . ARG A 1 313 ? -25.124 4.037 -16.673 1.00 67.50 313 ARG A CA 1
ATOM 2453 C C . ARG A 1 313 ? -25.882 2.956 -15.919 1.00 67.50 313 ARG A C 1
ATOM 2455 O O . ARG A 1 313 ? -27.066 2.758 -16.179 1.00 67.50 313 ARG A O 1
ATOM 2462 N N . ARG A 1 314 ? -25.209 2.215 -15.041 1.00 71.94 314 ARG A N 1
ATOM 2463 C CA . ARG A 1 314 ? -25.797 1.079 -14.330 1.00 71.94 314 ARG A CA 1
ATOM 2464 C C . ARG A 1 314 ? -25.704 1.295 -12.830 1.00 71.94 314 ARG A C 1
ATOM 2466 O O . ARG A 1 314 ? -24.665 1.718 -12.324 1.00 71.94 314 ARG A O 1
ATOM 2473 N N . LYS A 1 315 ? -26.804 0.993 -12.148 1.00 79.81 315 LYS A N 1
ATOM 2474 C CA . LYS A 1 315 ? -26.942 1.048 -10.696 1.00 79.81 315 LYS A CA 1
ATOM 2475 C C . LYS A 1 315 ? -27.436 -0.304 -10.219 1.00 79.81 315 LYS A C 1
ATOM 2477 O O . LYS A 1 315 ? -28.310 -0.888 -10.853 1.00 79.81 315 LYS A O 1
ATOM 2482 N N . PHE A 1 316 ? -26.897 -0.752 -9.103 1.00 79.56 316 PHE A N 1
ATOM 2483 C CA . PHE A 1 316 ? -27.214 -2.028 -8.486 1.00 79.56 316 PHE A CA 1
ATOM 2484 C C . PHE A 1 316 ? -27.453 -1.782 -7.003 1.00 79.56 316 PHE A C 1
ATOM 2486 O O . PHE A 1 316 ? -26.784 -0.947 -6.390 1.00 79.56 316 PHE A O 1
ATOM 2493 N N . LYS A 1 317 ? -28.413 -2.490 -6.425 1.00 76.94 317 LYS A N 1
ATOM 2494 C CA . LYS A 1 317 ? -28.681 -2.446 -4.993 1.00 76.94 317 LYS A CA 1
ATOM 2495 C C . LYS A 1 317 ? -27.760 -3.422 -4.284 1.00 76.94 317 LYS A C 1
ATOM 2497 O O . LYS A 1 317 ? -27.573 -4.558 -4.719 1.00 76.94 317 LYS A O 1
ATOM 2502 N N . LEU A 1 318 ? -27.188 -2.977 -3.177 1.00 75.06 318 LEU A N 1
ATOM 2503 C CA . LEU A 1 318 ? -26.495 -3.861 -2.260 1.00 75.06 318 LEU A CA 1
ATOM 2504 C C . LEU A 1 318 ? -27.393 -4.050 -1.051 1.00 75.06 318 LEU A C 1
ATOM 2506 O O . LEU A 1 318 ? -27.650 -3.109 -0.306 1.00 75.06 318 LEU A O 1
ATOM 2510 N N . ILE A 1 319 ? -27.871 -5.276 -0.888 1.00 70.00 319 ILE A N 1
ATOM 2511 C CA . ILE A 1 319 ? -28.603 -5.709 0.295 1.00 70.00 319 ILE A CA 1
ATOM 2512 C C . ILE A 1 319 ? -27.731 -6.779 0.948 1.00 70.00 319 ILE A C 1
ATOM 2514 O O . ILE A 1 319 ? -27.160 -7.613 0.255 1.00 70.00 319 ILE A O 1
ATOM 2518 N N . CYS A 1 320 ? -27.576 -6.714 2.261 1.00 66.25 320 CYS A N 1
ATOM 2519 C CA . CYS A 1 320 ? -26.802 -7.629 3.085 1.00 66.25 320 CYS A CA 1
ATOM 2520 C C . CYS A 1 320 ? -27.622 -7.852 4.342 1.00 66.25 320 CYS A C 1
ATOM 2522 O O . CYS A 1 320 ? -27.977 -6.884 5.016 1.00 66.25 320 CYS A O 1
ATOM 2524 N N . GLU A 1 321 ? -27.908 -9.100 4.681 1.00 65.12 321 GLU A N 1
ATOM 2525 C CA . GLU A 1 321 ? -28.704 -9.409 5.872 1.00 65.12 321 GLU A CA 1
ATOM 2526 C C . GLU A 1 321 ? -27.957 -9.101 7.174 1.00 65.12 321 GLU A C 1
ATOM 2528 O O . GLU A 1 321 ? -28.567 -8.851 8.208 1.00 65.12 321 GLU A O 1
ATOM 2533 N N . LYS A 1 322 ? -26.620 -9.080 7.119 1.00 66.69 322 LYS A N 1
ATOM 2534 C CA . LYS A 1 322 ? -25.765 -8.788 8.275 1.00 66.69 322 LYS A CA 1
ATOM 2535 C C . LYS A 1 322 ? -25.751 -7.306 8.652 1.00 66.69 322 LYS A C 1
ATOM 2537 O O . LYS A 1 322 ? -25.238 -6.969 9.716 1.00 66.69 322 LYS A O 1
ATOM 2542 N N . PHE A 1 323 ? -26.257 -6.423 7.789 1.00 71.44 323 PHE A N 1
ATOM 2543 C CA . PHE A 1 323 ? -26.295 -4.989 8.054 1.00 71.44 323 PHE A CA 1
ATOM 2544 C C . PHE A 1 323 ? -27.649 -4.590 8.632 1.00 71.44 323 PHE A C 1
ATOM 2546 O O . PHE A 1 323 ? -28.702 -4.911 8.083 1.00 71.44 323 PHE A O 1
ATOM 2553 N N . ASP A 1 324 ? -27.617 -3.834 9.726 1.00 73.31 324 ASP A N 1
ATOM 2554 C CA . ASP A 1 324 ? -28.820 -3.221 10.270 1.00 73.31 324 ASP A CA 1
ATOM 2555 C C . ASP A 1 324 ? -29.148 -1.974 9.448 1.00 73.31 324 ASP A C 1
ATOM 2557 O O . ASP A 1 324 ? -28.649 -0.882 9.712 1.00 73.31 324 ASP A O 1
ATOM 2561 N N . TRP A 1 325 ? -29.976 -2.137 8.421 1.00 74.00 325 TRP A N 1
ATOM 2562 C CA . TRP A 1 325 ? -30.383 -1.053 7.527 1.00 74.00 325 TRP A CA 1
ATOM 2563 C C . TRP A 1 325 ? -31.205 0.049 8.216 1.00 74.00 325 TRP A C 1
ATOM 2565 O O . TRP A 1 325 ? -31.500 1.060 7.592 1.00 74.00 325 TRP A O 1
ATOM 2575 N N . ASN A 1 326 ? -31.555 -0.090 9.497 1.00 73.38 326 ASN A N 1
ATOM 2576 C CA . ASN A 1 326 ? -32.158 1.007 10.258 1.00 73.38 326 ASN A CA 1
ATOM 2577 C C . ASN A 1 326 ? -31.106 1.945 10.868 1.00 73.38 326 ASN A C 1
ATOM 2579 O O . ASN A 1 326 ? -31.448 3.032 11.332 1.00 73.38 326 ASN A O 1
ATOM 2583 N N . LYS A 1 327 ? -29.826 1.549 10.869 1.00 71.88 327 LYS A N 1
ATOM 2584 C CA . LYS A 1 327 ? -28.719 2.342 11.409 1.00 71.88 327 LYS A CA 1
ATOM 2585 C C . LYS A 1 327 ? -27.966 3.075 10.311 1.00 71.88 327 LYS A C 1
ATOM 2587 O O . LYS A 1 327 ? -27.689 2.533 9.240 1.00 71.88 327 LYS A O 1
ATOM 2592 N N . ALA A 1 328 ? -27.570 4.309 10.614 1.00 73.00 328 ALA A N 1
ATOM 2593 C CA . ALA A 1 328 ? -26.762 5.112 9.712 1.00 73.00 328 ALA A CA 1
ATOM 2594 C C . ALA A 1 328 ? -25.401 4.447 9.449 1.00 73.00 328 ALA A C 1
ATOM 2596 O O . ALA A 1 328 ? -24.708 4.014 10.372 1.00 73.00 328 ALA A O 1
ATOM 2597 N N . ILE A 1 329 ? -25.017 4.395 8.174 1.00 78.06 329 ILE A N 1
ATOM 2598 C CA . ILE A 1 329 ? -23.656 4.047 7.765 1.00 78.06 329 ILE A CA 1
ATOM 2599 C C . ILE A 1 329 ? -22.761 5.229 8.137 1.00 78.06 329 ILE A C 1
ATOM 2601 O O . ILE A 1 329 ? -23.114 6.367 7.838 1.00 78.06 329 ILE A O 1
ATOM 2605 N N . THR A 1 330 ? -21.624 4.967 8.779 1.00 75.12 330 THR A N 1
ATOM 2606 C CA . THR A 1 330 ? -20.638 5.977 9.212 1.00 75.12 330 THR A CA 1
ATOM 2607 C C . THR A 1 330 ? -19.243 5.754 8.645 1.00 75.12 330 THR A C 1
ATOM 2609 O O . THR A 1 330 ? -18.318 6.525 8.894 1.00 75.12 330 THR A O 1
ATOM 2612 N N . GLY A 1 331 ? -19.084 4.711 7.838 1.00 70.62 331 GLY A N 1
ATOM 2613 C CA . GLY A 1 331 ? -17.875 4.472 7.078 1.00 70.62 331 GLY A CA 1
ATOM 2614 C C . GLY A 1 331 ? -18.080 3.376 6.048 1.00 70.62 331 GLY A C 1
ATOM 2615 O O . GLY A 1 331 ? -18.789 2.402 6.295 1.00 70.62 331 GLY A O 1
ATOM 2616 N N . LEU A 1 332 ? -17.436 3.540 4.899 1.00 82.12 332 LEU A N 1
ATOM 2617 C CA . LEU A 1 332 ? -17.445 2.579 3.806 1.00 82.12 332 LEU A CA 1
ATOM 2618 C C . LEU A 1 332 ? -16.022 2.455 3.257 1.00 82.12 332 LEU A C 1
ATOM 2620 O O . LEU A 1 332 ? -15.374 3.473 3.028 1.00 82.12 332 LEU A O 1
ATOM 2624 N N . HIS A 1 333 ? -15.527 1.232 3.080 1.00 81.56 333 HIS A N 1
ATOM 2625 C CA . HIS A 1 333 ? -14.193 0.974 2.530 1.00 81.56 333 HIS A CA 1
ATOM 2626 C C . HIS A 1 333 ? -14.167 -0.349 1.762 1.00 81.56 333 HIS A C 1
ATOM 2628 O O . HIS A 1 333 ? -14.780 -1.324 2.192 1.00 81.56 333 HIS A O 1
ATOM 2634 N N . CYS A 1 334 ? -13.440 -0.404 0.648 1.00 82.81 334 CYS A N 1
ATOM 2635 C CA . CYS A 1 334 ? -13.240 -1.619 -0.130 1.00 82.81 334 CYS A CA 1
ATOM 2636 C C . CYS A 1 334 ? -11.762 -2.027 -0.138 1.00 82.81 334 CYS A C 1
ATOM 2638 O O . CYS A 1 334 ? -10.898 -1.275 -0.585 1.00 82.81 334 CYS A O 1
ATOM 2640 N N . ASP A 1 335 ? -11.490 -3.252 0.309 1.00 79.38 335 ASP A N 1
ATOM 2641 C CA . ASP A 1 335 ? -10.205 -3.915 0.101 1.00 79.38 335 ASP A CA 1
ATOM 2642 C C . ASP A 1 335 ? -10.233 -4.593 -1.273 1.00 79.38 335 ASP A C 1
ATOM 2644 O O . ASP A 1 335 ? -10.820 -5.665 -1.447 1.00 79.38 335 ASP A O 1
ATOM 2648 N N . ASN A 1 336 ? -9.601 -3.946 -2.254 1.00 73.88 336 ASN A N 1
ATOM 2649 C CA . ASN A 1 336 ? -9.556 -4.401 -3.645 1.00 73.88 336 ASN A CA 1
ATOM 2650 C C . ASN A 1 336 ? -8.835 -5.744 -3.832 1.00 73.88 336 ASN A C 1
ATOM 2652 O O . ASN A 1 336 ? -9.200 -6.516 -4.719 1.00 73.88 336 ASN A O 1
ATOM 2656 N N . LEU A 1 337 ? -7.826 -6.037 -3.004 1.00 71.31 337 LEU A N 1
ATOM 2657 C CA . LEU A 1 337 ? -7.036 -7.266 -3.113 1.00 71.31 337 LEU A CA 1
ATOM 2658 C C . LEU A 1 337 ? -7.820 -8.467 -2.595 1.00 71.31 337 LEU A C 1
ATOM 2660 O O . LEU A 1 337 ? -7.746 -9.554 -3.166 1.00 71.31 337 LEU A O 1
ATOM 2664 N N . ARG A 1 338 ? -8.573 -8.269 -1.510 1.00 70.81 338 ARG A N 1
ATOM 2665 C CA . ARG A 1 338 ? -9.377 -9.325 -0.882 1.00 70.81 338 ARG A CA 1
ATOM 2666 C C . ARG A 1 338 ? -10.834 -9.333 -1.332 1.00 70.81 338 ARG A C 1
ATOM 2668 O O . ARG A 1 338 ? -11.564 -10.215 -0.897 1.00 70.81 338 ARG A O 1
ATOM 2675 N N . GLN A 1 339 ? -11.242 -8.373 -2.164 1.00 73.94 339 GLN A N 1
ATOM 2676 C CA . GLN A 1 339 ? -12.617 -8.166 -2.632 1.00 73.94 339 GLN A CA 1
ATOM 2677 C C . GLN A 1 339 ? -13.636 -8.046 -1.485 1.00 73.94 339 GLN A C 1
ATOM 2679 O O . GLN A 1 339 ? -14.754 -8.551 -1.566 1.00 73.94 339 GLN A O 1
ATOM 2684 N N . ARG A 1 340 ? -13.241 -7.371 -0.397 1.00 77.12 340 ARG A N 1
ATOM 2685 C CA . ARG A 1 340 ? -14.071 -7.209 0.806 1.00 77.12 340 ARG A CA 1
ATOM 2686 C C . ARG A 1 340 ? -14.587 -5.790 0.930 1.00 77.12 340 ARG A C 1
ATOM 2688 O O . ARG A 1 340 ? -13.832 -4.834 0.760 1.00 77.12 340 ARG A O 1
ATOM 2695 N N . LEU A 1 341 ? -15.859 -5.664 1.287 1.00 79.69 341 LEU A N 1
ATOM 2696 C CA . LEU A 1 341 ? -16.493 -4.397 1.605 1.00 79.69 341 LEU A CA 1
ATOM 2697 C C . LEU A 1 341 ? -16.670 -4.282 3.122 1.00 79.69 341 LEU A C 1
ATOM 2699 O O . LEU A 1 341 ? -17.354 -5.081 3.761 1.00 79.69 341 LEU A O 1
ATOM 2703 N N . PHE A 1 342 ? -16.046 -3.265 3.694 1.00 80.25 342 PHE A N 1
ATOM 2704 C CA . PHE A 1 342 ? -16.140 -2.909 5.098 1.00 80.25 342 PHE A CA 1
ATOM 2705 C C . PHE A 1 342 ? -17.180 -1.807 5.250 1.00 80.25 342 PHE A C 1
ATOM 2707 O O . PHE A 1 342 ? -17.067 -0.742 4.637 1.00 80.25 342 PHE A O 1
ATOM 2714 N N . LEU A 1 343 ? -18.178 -2.063 6.089 1.00 80.62 343 LEU A N 1
ATOM 2715 C CA . LEU A 1 343 ? -19.235 -1.116 6.407 1.00 80.62 343 LEU A CA 1
ATOM 2716 C C . LEU A 1 343 ? -19.241 -0.866 7.916 1.00 80.62 343 LEU A C 1
ATOM 2718 O O . LEU A 1 343 ? -19.337 -1.802 8.710 1.00 80.62 343 LEU A O 1
ATOM 2722 N N . ALA A 1 344 ? -19.114 0.398 8.307 1.00 75.69 344 ALA A N 1
ATOM 2723 C CA . ALA A 1 344 ? -19.136 0.828 9.699 1.00 75.69 344 ALA A CA 1
ATOM 2724 C C . ALA A 1 344 ? -20.494 1.450 10.053 1.00 75.69 344 ALA A C 1
ATOM 2726 O O . ALA A 1 344 ? -21.040 2.250 9.291 1.00 75.69 344 ALA A O 1
ATOM 2727 N N . GLN A 1 345 ? -21.015 1.074 11.218 1.00 80.25 345 GLN A N 1
ATOM 2728 C CA . GLN A 1 345 ? -22.197 1.626 11.883 1.00 80.25 345 GLN A CA 1
ATOM 2729 C C . GLN A 1 345 ? -21.839 1.921 13.349 1.00 80.25 345 GLN A C 1
ATOM 2731 O O . GLN A 1 345 ? -20.789 1.497 13.829 1.00 80.25 345 GLN A O 1
ATOM 2736 N N . GLU A 1 346 ? -22.714 2.627 14.070 1.00 60.69 346 GLU A N 1
ATOM 2737 C CA . GLU A 1 346 ? -22.468 3.224 15.400 1.00 60.69 346 GLU A CA 1
ATOM 2738 C C . GLU A 1 346 ? -21.745 2.340 16.430 1.00 60.69 346 GLU A C 1
ATOM 2740 O O . GLU A 1 346 ? -20.956 2.846 17.228 1.00 60.69 346 GLU A O 1
ATOM 2745 N N . HIS A 1 347 ? -21.924 1.019 16.372 1.00 61.84 347 HIS A N 1
ATOM 2746 C CA . HIS A 1 347 ? -21.295 0.072 17.299 1.00 61.84 347 HIS A CA 1
ATOM 2747 C C . HIS A 1 347 ? -20.746 -1.195 16.629 1.00 61.84 347 HIS A C 1
ATOM 2749 O O . HIS A 1 347 ? -20.505 -2.193 17.304 1.00 61.84 347 HIS A O 1
ATOM 2755 N N . ALA A 1 348 ? -20.583 -1.194 15.305 1.00 67.31 348 ALA A N 1
ATOM 2756 C CA . ALA A 1 348 ? -20.128 -2.376 14.582 1.00 67.31 348 ALA A CA 1
ATOM 2757 C C . ALA A 1 348 ? -19.403 -1.999 13.291 1.00 67.31 348 ALA A C 1
ATOM 2759 O O . ALA A 1 348 ? -19.860 -1.149 12.531 1.00 67.31 348 ALA A O 1
ATOM 2760 N N . VAL A 1 349 ? -18.300 -2.692 13.014 1.00 70.19 349 VAL A N 1
ATOM 2761 C CA . VAL A 1 349 ? -17.726 -2.758 11.670 1.00 70.19 349 VAL A CA 1
ATOM 2762 C C . VAL A 1 349 ? -18.012 -4.149 11.144 1.00 70.19 349 VAL A C 1
ATOM 2764 O O . VAL A 1 349 ? -17.516 -5.140 11.677 1.00 70.19 349 VAL A O 1
ATOM 2767 N N . THR A 1 350 ? -18.830 -4.214 10.106 1.00 71.69 350 THR A N 1
ATOM 2768 C CA . THR A 1 350 ? -19.224 -5.473 9.494 1.00 71.69 350 THR A CA 1
ATOM 2769 C C . THR A 1 350 ? -18.452 -5.630 8.196 1.00 71.69 350 THR A C 1
ATOM 2771 O O . THR A 1 350 ? -18.464 -4.756 7.326 1.00 71.69 350 THR A O 1
ATOM 2774 N N . VAL A 1 351 ? -17.742 -6.748 8.088 1.00 71.38 351 VAL A N 1
ATOM 2775 C CA . VAL A 1 351 ? -17.014 -7.121 6.878 1.00 71.38 351 VAL A CA 1
ATOM 2776 C C . VAL A 1 351 ? -17.927 -8.017 6.068 1.00 71.38 351 VAL A C 1
ATOM 2778 O O . VAL A 1 351 ? -18.280 -9.109 6.514 1.00 71.38 351 VAL A O 1
ATOM 2781 N N . SER A 1 352 ? -18.310 -7.542 4.893 1.00 67.25 352 SER A N 1
ATOM 2782 C CA . SER A 1 352 ? -18.990 -8.354 3.903 1.00 67.25 352 SER A CA 1
ATOM 2783 C C . SER A 1 352 ? -17.958 -8.754 2.861 1.00 67.25 352 SER A C 1
ATOM 2785 O O . SER A 1 352 ? -17.303 -7.905 2.250 1.00 67.25 352 SER A O 1
ATOM 2787 N N . ASP A 1 353 ? -17.761 -10.057 2.691 1.00 63.75 353 ASP A N 1
ATOM 2788 C CA . ASP A 1 353 ? -17.259 -10.535 1.410 1.00 63.75 353 ASP A CA 1
ATOM 2789 C C . ASP A 1 353 ? -18.342 -10.169 0.384 1.00 63.75 353 ASP A C 1
ATOM 2791 O O . ASP A 1 353 ? -19.529 -10.269 0.700 1.00 63.75 353 ASP A O 1
ATOM 2795 N N . LEU A 1 354 ? -17.999 -9.698 -0.816 1.00 58.81 354 LEU A N 1
ATOM 2796 C CA . LEU A 1 354 ? -19.024 -9.292 -1.794 1.00 58.81 354 LEU A CA 1
ATOM 2797 C C . LEU A 1 354 ? -19.984 -10.464 -2.155 1.00 58.81 354 LEU A C 1
ATOM 2799 O O . LEU A 1 354 ? -20.986 -10.261 -2.838 1.00 58.81 354 LEU A O 1
ATOM 2803 N N . THR A 1 355 ? -19.698 -11.684 -1.670 1.00 46.22 355 THR A N 1
ATOM 2804 C CA . THR A 1 355 ? -20.539 -12.889 -1.700 1.00 46.22 355 THR A CA 1
ATOM 2805 C C . THR A 1 355 ? -21.724 -12.878 -0.734 1.00 46.22 355 THR A C 1
ATOM 2807 O O . THR A 1 355 ? -22.685 -13.595 -0.992 1.00 46.22 355 THR A O 1
ATOM 2810 N N . ASP A 1 356 ? -21.663 -12.114 0.360 1.00 47.81 356 ASP A N 1
ATOM 2811 C CA . ASP A 1 356 ? -22.695 -12.056 1.412 1.00 47.81 356 ASP A CA 1
ATOM 2812 C C . ASP A 1 356 ? -23.761 -10.978 1.121 1.00 47.81 356 ASP A C 1
ATOM 2814 O O . ASP A 1 356 ? -24.578 -10.622 1.978 1.00 47.81 356 ASP A O 1
ATOM 2818 N N . LEU A 1 357 ? -23.730 -10.425 -0.094 1.00 47.56 357 LEU A N 1
ATOM 2819 C CA . LEU A 1 357 ? -24.732 -9.518 -0.636 1.00 47.56 357 LEU A CA 1
ATOM 2820 C C . LEU A 1 357 ? -25.790 -10.361 -1.393 1.00 47.56 357 LEU A C 1
ATOM 2822 O O . LEU A 1 357 ? -25.456 -11.302 -2.106 1.00 47.56 357 LEU A O 1
ATOM 2826 N N . CYS A 1 358 ? -27.066 -10.081 -1.129 1.00 41.62 358 CYS A N 1
ATOM 2827 C CA . CYS A 1 358 ? -28.168 -11.020 -0.839 1.00 41.62 358 CYS A CA 1
ATOM 2828 C C . CYS A 1 358 ? -28.543 -12.174 -1.794 1.00 41.62 358 CYS A C 1
ATOM 2830 O O . CYS A 1 358 ? -28.962 -11.953 -2.931 1.00 41.62 358 CYS A O 1
ATOM 2832 N N . PHE A 1 359 ? -28.692 -13.370 -1.216 1.00 35.91 359 PHE A N 1
ATOM 2833 C CA . PHE A 1 359 ? -29.977 -13.932 -0.749 1.00 35.91 359 PHE A CA 1
ATOM 2834 C C . PHE A 1 359 ? -29.718 -14.880 0.422 1.00 35.91 359 PHE A C 1
ATOM 2836 O O . PHE A 1 359 ? -28.587 -15.418 0.473 1.00 35.91 359 PHE A O 1
#

pLDDT: mean 76.23, std 16.65, range [31.27, 96.25]

Organism: NCBI:txid282301